Protein AF-A0A812CZI0-F1 (afdb_monomer_lite)

Radius of gyration: 25.49 Å; chains: 1; bounding box: 48×55×79 Å

Foldseek 3Di:
DVVVVVVVVVVVVVVVVVVVVVVVLVVLLVVVCCVVVVVPPDPDDDDDDDLAAPVSDDCVCLVVLPAAEAEDEDPVVVLVVVLVVQQPPDPPDRDPDDSVVSVVCQCCQVDPRGHPVVSVVSVVVCCVPPVVRNYHYDYPVVCVVCVLVSQQVVCVSVVHDRDSVVSVVVSVCPPPVNVVVDDDDPPVCVVVVVVVVVVVVVVVVVVVVVVVVVVVVVVVVVVVVVVVVVVVVVVVVD

InterPro domains:
  IPR000863 Sulfotransferase domain [PF00685] (42-184)
  IPR027417 P-loop containing nucleoside triphosphate hydrolase [G3DSA:3.40.50.300] (29-196)
  IPR027417 P-loop containing nucleoside triphosphate hydrolase [SSF52540] (29-183)

pLDDT: mean 73.44, std 21.34, range [31.45, 96.56]

Secondary structure (DSSP, 8-state):
-THHHHHHHHHHHHHHHHHHHHHHHHHHHHHHHHHHHHTTT--SPPP----S-GGGS-THHHHTT--EEEEE--HHHHHHHHHHHHHHS-TTS---S-HHHHHHHHHHT-STT--HHHHHHHHHHHHHH-TTS-EEEEEHHHHHH-HHHHHHHHHHHHT----HHHHHHHHHHT-HHHHHHSPPP--HHHHHHHHHHHHHHHHHHHHHHHHHHHHHHHHHHHHHHHHHHHHHHHHHH-

Structure (mmCIF, N/CA/C/O backbone):
data_AF-A0A812CZI0-F1
#
_entry.id   AF-A0A812CZI0-F1
#
loop_
_atom_site.group_PDB
_atom_site.id
_atom_site.type_symbol
_atom_site.label_atom_id
_atom_site.label_alt_id
_atom_site.label_comp_id
_atom_site.label_asym_id
_atom_site.label_entity_id
_atom_site.label_seq_id
_atom_site.pdbx_PDB_ins_code
_atom_site.Cartn_x
_atom_site.Cartn_y
_atom_site.Cartn_z
_atom_site.occupancy
_atom_site.B_iso_or_equiv
_atom_site.auth_seq_id
_atom_site.auth_comp_id
_atom_site.auth_asym_id
_atom_site.auth_atom_id
_atom_site.pdbx_PDB_model_num
ATOM 1 N N . MET A 1 1 ? 13.389 -38.198 -38.852 1.00 39.69 1 MET A N 1
ATOM 2 C CA . MET A 1 1 ? 14.035 -38.274 -37.519 1.00 39.69 1 MET A CA 1
ATOM 3 C C . MET A 1 1 ? 14.378 -36.895 -36.937 1.00 39.69 1 MET A C 1
ATOM 5 O O . MET A 1 1 ? 14.362 -36.764 -35.723 1.00 39.69 1 MET A O 1
ATOM 9 N N . LEU A 1 2 ? 14.596 -35.863 -37.768 1.00 36.34 2 LEU A N 1
ATOM 10 C CA . LEU A 1 2 ? 14.958 -34.497 -37.342 1.00 36.34 2 LEU A CA 1
ATOM 11 C C . LEU A 1 2 ? 13.839 -33.719 -36.614 1.00 36.34 2 LEU A C 1
ATOM 13 O O . LEU A 1 2 ? 14.112 -33.073 -35.611 1.00 36.34 2 LEU A O 1
ATOM 17 N N . LEU A 1 3 ? 12.570 -33.894 -37.004 1.00 34.47 3 LEU A N 1
ATOM 18 C CA . LEU A 1 3 ? 11.428 -33.229 -36.348 1.00 34.47 3 LEU A CA 1
ATOM 19 C C . LEU A 1 3 ? 11.206 -33.653 -34.881 1.00 34.47 3 LEU A C 1
ATOM 21 O O . LEU A 1 3 ? 10.608 -32.914 -34.118 1.00 34.47 3 LEU A O 1
ATOM 25 N N . LYS A 1 4 ? 11.700 -34.815 -34.428 1.00 34.66 4 LYS A N 1
ATOM 26 C CA . LYS A 1 4 ? 11.551 -35.231 -33.016 1.00 34.66 4 LYS A CA 1
ATOM 27 C C . LYS A 1 4 ? 12.516 -34.502 -32.068 1.00 34.66 4 LYS A C 1
ATOM 29 O O . LYS A 1 4 ? 12.223 -34.413 -30.881 1.00 34.66 4 LYS A O 1
ATOM 34 N N . HIS A 1 5 ? 13.636 -33.980 -32.576 1.00 38.69 5 HIS A N 1
ATOM 35 C CA . HIS A 1 5 ? 14.645 -33.288 -31.766 1.00 38.69 5 HIS A CA 1
ATOM 36 C C . HIS A 1 5 ? 14.307 -31.807 -31.526 1.00 38.69 5 HIS A C 1
ATOM 38 O O . HIS A 1 5 ? 14.540 -31.314 -30.424 1.00 38.69 5 HIS A O 1
ATOM 44 N N . GLU A 1 6 ? 13.694 -31.119 -32.496 1.00 41.25 6 GLU A N 1
ATOM 45 C CA . GLU A 1 6 ? 13.260 -29.717 -32.347 1.00 41.25 6 GLU A CA 1
ATOM 46 C C . GLU A 1 6 ? 12.124 -29.565 -31.326 1.00 41.25 6 GLU A C 1
ATOM 48 O O . GLU A 1 6 ? 12.183 -28.702 -30.451 1.00 41.25 6 GLU A O 1
ATOM 53 N N . TYR A 1 7 ? 11.134 -30.465 -31.350 1.00 35.50 7 TYR A N 1
ATOM 54 C CA . TYR A 1 7 ? 10.047 -30.457 -30.364 1.00 35.50 7 TYR A CA 1
ATOM 55 C C . TYR A 1 7 ? 10.539 -30.777 -28.949 1.00 35.50 7 TYR A C 1
ATOM 57 O O . TYR A 1 7 ? 10.050 -30.180 -27.994 1.00 35.50 7 TYR A O 1
ATOM 65 N N . LEU A 1 8 ? 11.527 -31.668 -28.803 1.00 36.47 8 LEU A N 1
ATOM 66 C CA . LEU A 1 8 ? 12.120 -32.006 -27.505 1.00 36.47 8 LEU A CA 1
ATOM 67 C C . LEU A 1 8 ? 12.922 -30.829 -26.926 1.00 36.47 8 LEU A C 1
ATOM 69 O O . LEU A 1 8 ? 12.875 -30.593 -25.725 1.00 36.47 8 LEU A O 1
ATOM 73 N N . SER A 1 9 ? 13.614 -30.062 -27.774 1.00 39.22 9 SER A N 1
ATOM 74 C CA . SER A 1 9 ? 14.370 -28.863 -27.388 1.00 39.22 9 SER A CA 1
ATOM 75 C C . SER A 1 9 ? 13.461 -27.723 -26.916 1.00 39.22 9 SER A C 1
ATOM 77 O O . SER A 1 9 ? 13.726 -27.122 -25.875 1.00 39.22 9 SER A O 1
ATOM 79 N N . ILE A 1 10 ? 12.347 -27.479 -27.614 1.00 44.19 10 ILE A N 1
ATOM 80 C CA . ILE A 1 10 ? 11.339 -26.489 -27.205 1.00 44.19 10 ILE A CA 1
ATOM 81 C C . ILE A 1 10 ? 10.665 -26.927 -25.898 1.00 44.19 10 ILE A C 1
ATOM 83 O O . ILE A 1 10 ? 10.536 -26.121 -24.979 1.00 44.19 10 ILE A O 1
ATOM 87 N N . TYR A 1 11 ? 10.313 -28.211 -25.767 1.00 34.00 11 TYR A N 1
ATOM 88 C CA . TYR A 1 11 ? 9.762 -28.753 -24.522 1.00 34.00 11 TYR A CA 1
ATOM 89 C C . TYR A 1 11 ? 10.742 -28.638 -23.354 1.00 34.00 11 TYR A C 1
ATOM 91 O O . TYR A 1 11 ? 10.329 -28.279 -22.259 1.00 34.00 11 TYR A O 1
ATOM 99 N N . LEU A 1 12 ? 12.033 -28.897 -23.577 1.00 34.84 12 LEU A N 1
ATOM 100 C CA . LEU A 1 12 ? 13.075 -28.745 -22.562 1.00 34.84 12 LEU A CA 1
ATOM 101 C C . LEU A 1 12 ? 13.301 -27.274 -22.200 1.00 34.84 12 LEU A C 1
ATOM 103 O O . LEU A 1 12 ? 13.478 -26.983 -21.027 1.00 34.84 12 LEU A O 1
ATOM 107 N N . SER A 1 13 ? 13.239 -26.340 -23.152 1.00 35.78 13 SER A N 1
ATOM 108 C CA . SER A 1 13 ? 13.376 -24.901 -22.885 1.00 35.78 13 SER A CA 1
ATOM 109 C C . SER A 1 13 ? 12.174 -24.331 -22.118 1.00 35.78 13 SER A C 1
ATOM 111 O O . SER A 1 13 ? 12.356 -23.601 -21.144 1.00 35.78 13 SER A O 1
ATOM 113 N N . ILE A 1 14 ? 10.950 -24.730 -22.482 1.00 37.44 14 ILE A N 1
ATOM 114 C CA . ILE A 1 14 ? 9.728 -24.390 -21.738 1.00 37.44 14 ILE A CA 1
ATOM 115 C C . ILE A 1 14 ? 9.762 -25.041 -20.352 1.00 37.44 14 ILE A C 1
ATOM 117 O O . ILE A 1 14 ? 9.498 -24.364 -19.359 1.00 37.44 14 ILE A O 1
ATOM 121 N N . ALA A 1 15 ? 10.164 -26.313 -20.261 1.00 31.45 15 ALA A N 1
ATOM 122 C CA . ALA A 1 15 ? 10.329 -27.017 -18.996 1.00 31.45 15 ALA A CA 1
ATOM 123 C C . ALA A 1 15 ? 11.373 -26.327 -18.109 1.00 31.45 15 ALA A C 1
ATOM 125 O O . ALA A 1 15 ? 11.074 -26.076 -16.952 1.00 31.45 15 ALA A O 1
ATOM 126 N N . PHE A 1 16 ? 12.531 -25.918 -18.635 1.00 35.59 16 PHE A N 1
ATOM 127 C CA . PHE A 1 16 ? 13.571 -25.204 -17.883 1.00 35.59 16 PHE A CA 1
ATOM 128 C C . PHE A 1 16 ? 13.150 -23.794 -17.454 1.00 3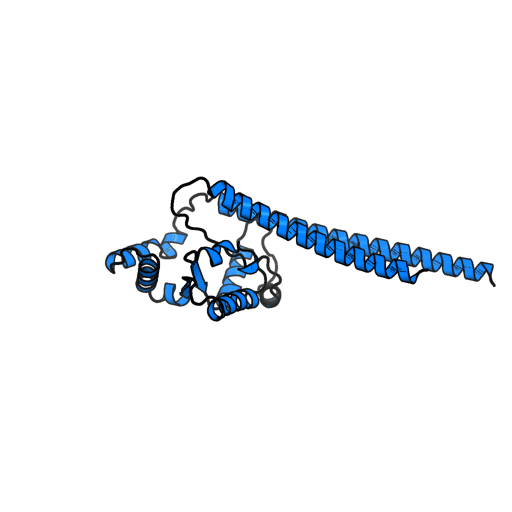5.59 16 PHE A C 1
ATOM 130 O O . PHE A 1 16 ? 13.429 -23.413 -16.320 1.00 35.59 16 PHE A O 1
ATOM 137 N N . ASN A 1 17 ? 12.439 -23.036 -18.297 1.00 34.66 17 ASN A N 1
ATOM 138 C CA . ASN A 1 17 ? 11.879 -21.736 -17.911 1.00 34.66 17 ASN A CA 1
ATOM 139 C C . ASN A 1 17 ? 10.798 -21.890 -16.834 1.00 34.66 17 ASN A C 1
ATOM 141 O O . ASN A 1 17 ? 10.791 -21.142 -15.859 1.00 34.66 17 ASN A O 1
ATOM 145 N N . SER A 1 18 ? 9.938 -22.904 -16.952 1.00 32.47 18 SER A N 1
ATOM 146 C CA . SER A 1 18 ? 8.950 -23.231 -15.921 1.00 32.47 18 SER A CA 1
ATOM 147 C C . SER A 1 18 ? 9.597 -23.747 -14.629 1.00 32.47 18 SER A C 1
ATOM 149 O O . SER A 1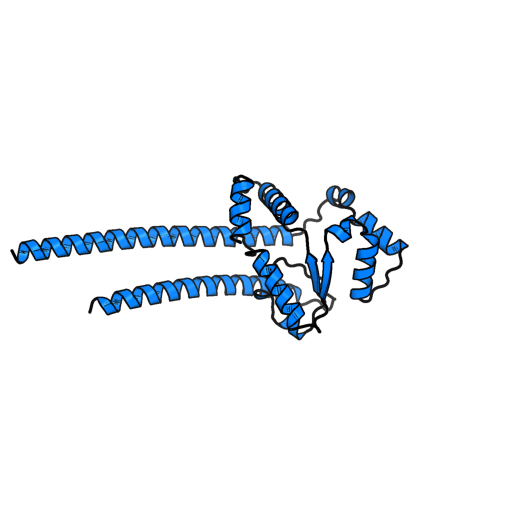 18 ? 9.132 -23.402 -13.548 1.00 32.47 18 SER A O 1
ATOM 151 N N . LEU A 1 19 ? 10.723 -24.468 -14.715 1.00 34.84 19 LEU A N 1
ATOM 152 C CA . LEU A 1 19 ? 11.521 -24.908 -13.569 1.00 34.84 19 LEU A CA 1
ATOM 153 C C . LEU A 1 19 ? 12.220 -23.721 -12.897 1.00 34.84 19 LEU A C 1
ATOM 155 O O . LEU A 1 19 ? 12.230 -23.634 -11.681 1.00 34.84 19 LEU A O 1
ATOM 159 N N . SER A 1 20 ? 12.766 -22.778 -13.667 1.00 38.00 20 SER A N 1
ATOM 160 C CA . SER A 1 20 ? 13.407 -21.558 -13.161 1.00 38.00 20 SER A CA 1
ATOM 161 C C . SER A 1 20 ? 12.408 -20.626 -12.468 1.00 38.00 20 SER A C 1
ATOM 163 O O . SER A 1 20 ? 12.677 -20.157 -11.362 1.00 38.00 20 SER A O 1
ATOM 165 N N . LEU A 1 21 ? 11.222 -20.427 -13.052 1.00 35.94 21 LEU A N 1
ATOM 166 C CA . LEU A 1 21 ? 10.098 -19.736 -12.409 1.00 35.94 21 LEU A CA 1
ATOM 167 C C . LEU A 1 21 ? 9.607 -20.491 -11.164 1.00 35.94 21 LEU A C 1
ATOM 169 O O . LEU A 1 21 ? 9.297 -19.858 -10.155 1.00 35.94 21 LEU A O 1
ATOM 173 N N . ALA A 1 22 ? 9.597 -21.828 -11.188 1.00 35.03 22 ALA A N 1
ATOM 174 C CA . ALA A 1 22 ? 9.286 -22.661 -10.025 1.00 35.03 22 ALA A CA 1
ATOM 175 C C . ALA A 1 22 ? 10.353 -22.545 -8.919 1.00 35.03 22 ALA A C 1
ATOM 177 O O . ALA A 1 22 ? 10.011 -22.478 -7.747 1.00 35.03 22 ALA A O 1
ATOM 178 N N . PHE A 1 23 ? 11.640 -22.444 -9.259 1.00 35.06 23 PHE A N 1
ATOM 179 C CA . PHE A 1 23 ? 12.719 -22.234 -8.288 1.00 35.06 23 PHE A CA 1
ATOM 180 C C . PHE A 1 23 ? 12.736 -20.805 -7.735 1.00 35.06 23 PHE A C 1
ATOM 182 O O . PHE A 1 23 ? 13.002 -20.620 -6.549 1.00 35.06 23 PHE A O 1
ATOM 189 N N . CYS A 1 24 ? 12.407 -19.802 -8.554 1.00 37.09 24 CYS A N 1
ATOM 190 C CA . CYS A 1 24 ? 12.259 -18.414 -8.117 1.00 37.09 24 CYS A CA 1
ATOM 191 C C . CYS A 1 24 ? 11.060 -18.266 -7.168 1.00 37.09 24 CYS A C 1
ATOM 193 O O . CYS A 1 24 ? 11.205 -17.758 -6.057 1.00 37.09 24 CYS A O 1
ATOM 195 N N . SER A 1 25 ? 9.902 -18.820 -7.540 1.00 39.03 25 SER A N 1
ATOM 196 C CA . SER A 1 25 ? 8.722 -18.856 -6.668 1.00 39.03 25 SER A CA 1
ATOM 197 C C . SER A 1 25 ? 8.957 -19.676 -5.398 1.00 39.03 25 SER A C 1
ATOM 199 O O . SER A 1 25 ? 8.552 -19.225 -4.333 1.00 39.03 25 SER A O 1
ATOM 201 N N . LEU A 1 26 ? 9.682 -20.799 -5.454 1.00 38.12 26 LEU A N 1
ATOM 202 C CA . LEU A 1 26 ? 10.035 -21.598 -4.275 1.00 38.12 26 LEU A CA 1
ATOM 203 C C . LEU A 1 26 ? 11.050 -20.891 -3.368 1.00 38.12 26 LEU A C 1
ATOM 205 O O . LEU A 1 26 ? 10.940 -20.983 -2.154 1.00 38.12 26 LEU A O 1
ATOM 209 N N . SER A 1 27 ? 12.022 -20.157 -3.914 1.00 43.03 27 SER A N 1
ATOM 210 C CA . 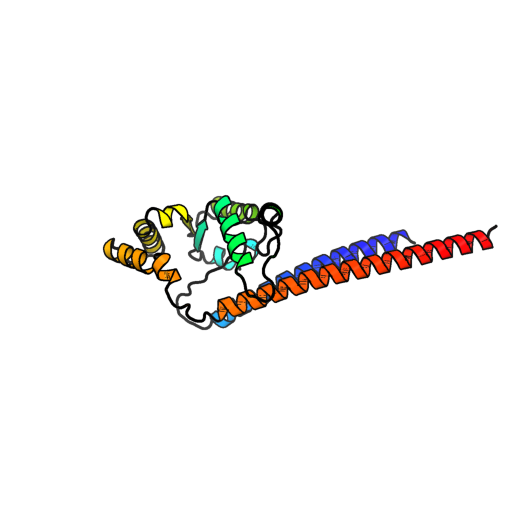SER A 1 27 ? 12.999 -19.395 -3.123 1.00 43.03 27 SER A CA 1
ATOM 211 C C . SER A 1 27 ? 12.363 -18.181 -2.444 1.00 43.03 27 SER A C 1
ATOM 213 O O . SER A 1 27 ? 12.624 -17.924 -1.266 1.00 43.03 27 SER A O 1
ATOM 215 N N . ILE A 1 28 ? 11.474 -17.477 -3.150 1.00 44.28 28 ILE A N 1
ATOM 216 C CA . ILE A 1 28 ? 10.654 -16.400 -2.591 1.00 44.28 28 ILE A CA 1
ATOM 217 C C . ILE A 1 28 ? 9.711 -16.970 -1.529 1.00 44.28 28 ILE A C 1
ATOM 219 O O . ILE A 1 28 ? 9.690 -16.464 -0.411 1.00 44.28 28 ILE A O 1
ATOM 223 N N . TYR A 1 29 ? 9.016 -18.070 -1.828 1.00 42.53 29 TYR A N 1
ATOM 224 C CA . TYR A 1 29 ? 8.153 -18.771 -0.882 1.00 42.53 29 TYR A CA 1
ATOM 225 C C . TYR A 1 29 ? 8.925 -19.234 0.350 1.00 42.53 29 TYR A C 1
ATOM 227 O O . TYR A 1 29 ? 8.452 -19.011 1.448 1.00 42.53 29 TYR A O 1
ATOM 235 N N . LEU A 1 30 ? 10.126 -19.801 0.215 1.00 41.75 30 LEU A N 1
ATOM 236 C CA . LEU A 1 30 ? 10.945 -20.252 1.344 1.00 41.75 30 LEU A CA 1
ATOM 237 C C . LEU A 1 30 ? 11.531 -19.089 2.145 1.00 41.75 30 LEU A C 1
ATOM 239 O O . LEU A 1 30 ? 11.650 -19.200 3.359 1.00 41.75 30 LEU A O 1
ATOM 243 N N . SER A 1 31 ? 11.880 -17.973 1.505 1.00 44.75 31 SER A N 1
ATOM 244 C CA . SER A 1 31 ? 12.375 -16.774 2.194 1.00 44.75 31 SER A CA 1
ATOM 245 C C . SER A 1 31 ? 11.248 -16.074 2.949 1.00 44.75 31 SER A C 1
ATOM 247 O O . SER A 1 31 ? 11.428 -15.703 4.103 1.00 44.75 31 SER A O 1
ATOM 249 N N . ILE A 1 32 ? 10.065 -15.971 2.339 1.00 48.28 32 ILE A N 1
ATOM 250 C CA . ILE A 1 32 ? 8.835 -15.506 2.986 1.00 48.28 32 ILE A CA 1
ATOM 251 C C . ILE A 1 32 ? 8.442 -16.474 4.094 1.00 48.28 32 ILE A C 1
ATOM 253 O O . ILE A 1 32 ? 8.229 -16.037 5.211 1.00 48.28 32 ILE A O 1
ATOM 257 N N . TYR A 1 33 ? 8.411 -17.779 3.832 1.00 47.31 33 TYR A N 1
ATOM 258 C CA . TYR A 1 33 ? 8.100 -18.808 4.818 1.00 47.31 33 TYR A CA 1
ATOM 259 C C . TYR A 1 33 ? 9.072 -18.728 5.979 1.00 47.31 33 TYR A C 1
ATOM 261 O O . TYR A 1 33 ? 8.627 -18.774 7.105 1.00 47.31 33 TYR A O 1
ATOM 269 N N . ARG A 1 34 ? 10.371 -18.523 5.753 1.00 43.03 34 ARG A N 1
ATOM 270 C CA . ARG A 1 34 ? 11.373 -18.401 6.817 1.00 43.03 34 ARG A CA 1
ATOM 271 C C . ARG A 1 34 ? 11.254 -17.087 7.587 1.00 43.03 34 ARG A C 1
ATOM 273 O O . ARG A 1 34 ? 11.311 -17.112 8.806 1.00 43.03 34 ARG A O 1
ATOM 280 N N . ILE A 1 35 ? 10.987 -15.965 6.915 1.00 49.25 35 ILE A N 1
ATOM 281 C CA . ILE A 1 35 ? 10.666 -14.688 7.575 1.00 49.25 35 ILE A CA 1
ATOM 282 C C . ILE A 1 35 ? 9.377 -14.822 8.392 1.00 49.25 35 ILE A C 1
ATOM 284 O O . ILE A 1 35 ? 9.304 -14.327 9.509 1.00 49.25 35 ILE A O 1
ATOM 288 N N . LEU A 1 36 ? 8.364 -15.514 7.885 1.00 46.84 36 LEU A N 1
ATOM 289 C CA . LEU A 1 36 ? 7.120 -15.747 8.603 1.00 46.84 36 LEU A CA 1
ATOM 290 C C . LEU A 1 36 ? 7.337 -16.742 9.765 1.00 46.84 36 LEU A C 1
ATOM 292 O O . LEU A 1 36 ? 6.894 -16.465 10.875 1.00 46.84 36 LEU A O 1
ATOM 296 N N . HIS A 1 37 ? 8.067 -17.842 9.542 1.00 45.47 37 HIS A N 1
ATOM 297 C CA . HIS A 1 37 ? 8.347 -18.974 10.447 1.00 45.47 37 HIS A CA 1
ATOM 298 C C . HIS A 1 37 ? 9.296 -18.635 11.588 1.00 45.47 37 HIS A C 1
ATOM 300 O O . HIS A 1 37 ? 8.998 -18.972 12.732 1.00 45.47 37 HIS A O 1
ATOM 306 N N . ASP A 1 38 ? 10.372 -17.898 11.335 1.00 46.06 38 ASP A N 1
ATOM 307 C CA . ASP A 1 38 ? 11.265 -17.437 12.402 1.00 46.06 38 ASP A CA 1
ATOM 308 C C . ASP A 1 38 ? 10.575 -16.371 13.280 1.00 46.06 38 ASP A C 1
ATOM 310 O O . ASP A 1 38 ? 10.872 -16.251 14.466 1.00 46.06 38 ASP A O 1
ATOM 314 N N . ASN A 1 39 ? 9.555 -15.683 12.748 1.00 46.69 39 ASN A N 1
ATOM 315 C CA . ASN A 1 39 ? 8.648 -14.827 13.517 1.00 46.69 39 ASN A CA 1
ATOM 316 C C . ASN A 1 39 ? 7.449 -15.587 14.136 1.00 46.69 39 ASN A C 1
ATOM 318 O O . ASN A 1 39 ? 6.644 -14.961 14.828 1.00 46.69 39 ASN A O 1
ATOM 322 N N . PHE A 1 40 ? 7.292 -16.908 13.924 1.00 47.56 40 PHE A N 1
ATOM 323 C CA . PHE A 1 40 ? 6.143 -17.695 14.415 1.00 47.56 40 PHE A CA 1
ATOM 324 C C . PHE A 1 40 ? 6.214 -18.148 15.881 1.00 47.56 40 PHE A C 1
ATOM 326 O O . PHE A 1 40 ? 5.203 -18.628 16.389 1.00 47.56 40 PHE A O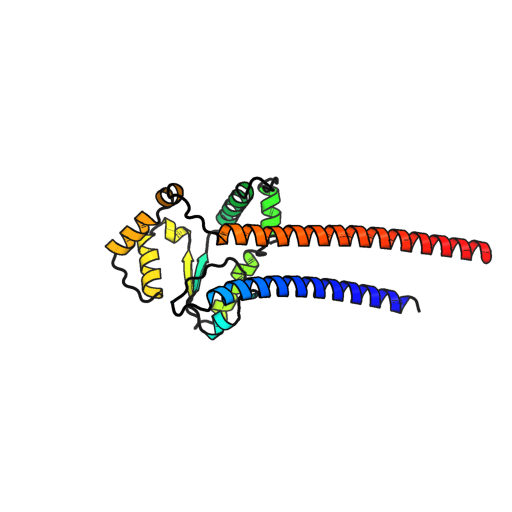 1
ATOM 333 N N . VAL A 1 41 ? 7.326 -17.918 16.587 1.00 50.22 41 VAL A N 1
ATOM 334 C CA . VAL A 1 41 ? 7.541 -18.423 17.962 1.00 50.22 41 VAL A CA 1
ATOM 335 C C . VAL A 1 41 ? 7.030 -17.474 19.068 1.00 50.22 41 VAL A C 1
ATOM 337 O O . VAL A 1 41 ? 7.042 -17.845 20.239 1.00 50.22 41 VAL A O 1
ATOM 340 N N . SER A 1 42 ? 6.512 -16.279 18.749 1.00 51.88 42 SER A N 1
ATOM 341 C CA . SER A 1 42 ? 5.887 -15.402 19.758 1.00 51.88 42 SER A CA 1
ATOM 342 C C . SER A 1 42 ? 4.356 -15.548 19.804 1.00 51.88 42 SER A C 1
ATOM 344 O O . SER A 1 42 ? 3.678 -15.575 18.770 1.00 51.88 42 SER A O 1
ATOM 346 N N . ASN A 1 43 ? 3.816 -15.616 21.029 1.00 59.91 43 ASN A N 1
ATOM 347 C CA . ASN A 1 43 ? 2.379 -15.677 21.350 1.00 59.91 43 ASN A CA 1
ATOM 348 C C . ASN A 1 43 ? 1.678 -14.301 21.276 1.00 59.91 43 ASN A C 1
ATOM 350 O O . ASN A 1 43 ? 0.550 -14.148 21.743 1.00 59.91 43 ASN A O 1
ATOM 354 N N . GLU A 1 44 ? 2.340 -13.286 20.721 1.00 66.81 44 GLU A N 1
ATOM 355 C CA . GLU A 1 44 ? 1.816 -11.924 20.627 1.00 66.81 44 GLU A CA 1
ATOM 356 C C . GLU A 1 44 ? 1.154 -11.658 19.270 1.00 66.81 44 GLU A C 1
ATOM 358 O O . GLU A 1 44 ? 1.479 -12.276 18.252 1.00 66.81 44 GLU A O 1
ATOM 363 N N . ALA A 1 45 ? 0.215 -10.707 19.252 1.00 73.25 45 ALA A N 1
ATOM 364 C CA . ALA A 1 45 ? -0.406 -10.236 18.021 1.00 73.25 45 ALA A CA 1
ATOM 365 C C . ALA A 1 45 ? 0.644 -9.547 17.133 1.00 73.25 45 ALA A C 1
ATOM 367 O O . ALA A 1 45 ? 1.266 -8.568 17.544 1.00 73.25 45 ALA A O 1
ATOM 368 N N . ARG A 1 46 ? 0.830 -10.047 15.908 1.00 79.00 46 ARG A N 1
ATOM 369 C CA . ARG A 1 46 ? 1.845 -9.549 14.970 1.00 79.00 46 ARG A CA 1
ATOM 370 C C . ARG A 1 46 ? 1.251 -8.575 13.966 1.00 79.00 46 ARG A C 1
ATOM 372 O O . ARG A 1 46 ? 0.213 -8.846 13.369 1.00 79.00 46 ARG A O 1
ATOM 379 N N . VAL A 1 47 ? 1.954 -7.467 13.754 1.00 80.06 47 VAL A N 1
ATOM 380 C CA . VAL A 1 47 ? 1.684 -6.517 12.672 1.00 80.06 47 VAL A CA 1
ATOM 381 C C . VAL A 1 47 ? 2.699 -6.787 11.570 1.00 80.06 47 VAL A C 1
ATOM 383 O O . VAL A 1 47 ? 3.900 -6.673 11.797 1.00 80.06 47 VAL A O 1
ATOM 386 N N . LEU A 1 48 ? 2.214 -7.179 10.394 1.00 83.38 48 LEU A N 1
ATOM 387 C CA . LEU A 1 48 ? 3.039 -7.458 9.222 1.00 83.38 48 LEU A CA 1
ATOM 388 C C . LEU A 1 48 ? 2.710 -6.446 8.126 1.00 83.38 48 LEU A C 1
ATOM 390 O O . LEU A 1 48 ? 1.544 -6.125 7.906 1.00 83.38 48 LEU A O 1
ATOM 394 N N . ASN A 1 49 ? 3.733 -5.968 7.426 1.00 82.31 49 ASN A N 1
ATOM 395 C CA . ASN A 1 49 ? 3.601 -5.128 6.244 1.00 82.31 49 ASN A CA 1
ATOM 396 C C . ASN A 1 49 ? 4.215 -5.838 5.034 1.00 82.31 49 ASN A C 1
ATOM 398 O O . ASN A 1 49 ? 5.237 -6.513 5.144 1.00 82.31 49 ASN A O 1
ATOM 402 N N . THR A 1 50 ? 3.592 -5.695 3.868 1.00 83.25 50 THR A N 1
ATOM 403 C CA . THR A 1 50 ? 4.072 -6.312 2.631 1.00 83.25 50 THR A CA 1
ATOM 404 C C . THR A 1 50 ? 3.648 -5.492 1.418 1.00 83.25 50 THR A C 1
ATOM 406 O O . THR A 1 50 ? 2.585 -4.874 1.423 1.00 83.25 50 THR A O 1
ATOM 409 N N . HIS A 1 51 ? 4.490 -5.498 0.386 1.00 82.69 51 HIS A N 1
ATOM 410 C CA . HIS A 1 51 ? 4.186 -4.975 -0.951 1.00 82.69 51 HIS A CA 1
ATOM 411 C C . HIS A 1 51 ? 3.956 -6.099 -1.971 1.00 82.69 51 HIS A C 1
ATOM 413 O O . HIS A 1 51 ? 3.852 -5.844 -3.168 1.00 82.69 51 HIS A O 1
ATOM 419 N N . LEU A 1 52 ? 3.932 -7.355 -1.515 1.00 84.88 52 LEU A N 1
ATOM 420 C CA . LEU A 1 52 ? 3.740 -8.497 -2.396 1.00 84.88 52 LEU A CA 1
ATOM 421 C C . LEU A 1 52 ? 2.305 -8.524 -2.946 1.00 84.88 52 LEU A C 1
ATOM 423 O O . LEU A 1 52 ? 1.364 -8.279 -2.188 1.00 84.88 52 LEU A O 1
ATOM 427 N N . PRO A 1 53 ? 2.127 -8.879 -4.231 1.00 85.31 53 PRO A N 1
ATOM 428 C CA . PRO A 1 53 ? 0.826 -9.237 -4.786 1.00 85.31 53 PRO A CA 1
ATOM 429 C C . PRO A 1 53 ? 0.127 -10.323 -3.963 1.00 85.31 53 PRO A C 1
ATOM 431 O O . PRO A 1 53 ? 0.790 -11.210 -3.417 1.00 85.31 53 PRO A O 1
ATOM 434 N N . LEU A 1 54 ? -1.207 -10.297 -3.924 1.00 86.31 54 LEU A N 1
ATOM 435 C CA . LEU A 1 54 ? -2.015 -11.248 -3.154 1.00 86.31 54 LEU A CA 1
ATOM 436 C C . LEU A 1 54 ? -1.742 -12.691 -3.577 1.00 86.31 54 LEU A C 1
ATOM 438 O O . LEU A 1 54 ? -1.626 -13.566 -2.724 1.00 86.31 54 LEU A O 1
ATOM 442 N N . ARG A 1 55 ? -1.538 -12.924 -4.879 1.00 83.81 55 ARG A N 1
ATOM 443 C CA . ARG A 1 55 ? -1.166 -14.242 -5.430 1.00 83.81 55 ARG A CA 1
ATOM 444 C C . ARG A 1 55 ? 0.131 -14.835 -4.856 1.00 83.81 55 ARG A C 1
ATOM 446 O O . ARG A 1 55 ? 0.389 -16.019 -5.043 1.00 83.81 55 ARG A O 1
ATOM 453 N N . MET A 1 56 ? 0.976 -14.019 -4.221 1.00 82.38 56 MET A N 1
ATOM 454 C CA . MET A 1 56 ? 2.237 -14.443 -3.598 1.00 82.38 56 MET A CA 1
ATOM 455 C C . MET A 1 56 ? 2.129 -14.594 -2.078 1.00 82.38 56 MET A C 1
ATOM 457 O O . MET A 1 56 ? 3.102 -14.989 -1.434 1.00 82.38 56 MET A O 1
ATOM 461 N N . LEU A 1 57 ? 0.983 -14.245 -1.494 1.00 83.50 57 LEU A N 1
ATOM 462 C CA . LEU A 1 57 ? 0.752 -14.382 -0.066 1.00 83.50 57 LEU A CA 1
ATOM 463 C C . LEU A 1 57 ? 0.216 -15.781 0.277 1.00 83.50 57 LEU A C 1
ATOM 465 O O . LEU A 1 57 ? -0.413 -16.425 -0.563 1.00 83.50 57 LEU A O 1
ATOM 469 N N . PRO A 1 58 ? 0.440 -16.258 1.516 1.00 85.31 58 PRO A N 1
ATOM 470 C CA . PRO A 1 58 ? -0.157 -17.503 1.986 1.00 85.31 58 PRO A CA 1
ATOM 471 C C . PRO A 1 58 ? -1.691 -17.451 1.918 1.00 85.31 58 PRO A C 1
ATOM 473 O O . PRO A 1 58 ? -2.301 -16.450 2.308 1.00 85.31 58 PRO A O 1
ATOM 476 N N . THR A 1 59 ? -2.325 -18.533 1.459 1.00 83.06 59 THR A N 1
ATOM 477 C CA . THR A 1 59 ? -3.794 -18.619 1.342 1.00 83.06 59 THR A CA 1
ATOM 478 C C . THR A 1 59 ? -4.483 -18.508 2.701 1.00 83.06 59 THR A C 1
ATOM 480 O O . THR A 1 59 ? -5.611 -18.027 2.791 1.00 83.06 59 THR A O 1
ATOM 483 N N . GLU A 1 60 ? -3.769 -18.831 3.782 1.00 86.56 60 GLU A N 1
ATOM 484 C CA . GLU A 1 60 ? -4.237 -18.726 5.160 1.00 86.56 60 GLU A CA 1
ATOM 485 C C . GLU A 1 60 ? -4.644 -17.305 5.553 1.00 86.56 60 GLU A C 1
ATOM 487 O O . GLU A 1 60 ? -5.396 -17.143 6.514 1.00 86.56 60 GLU A O 1
ATOM 492 N N . ILE A 1 61 ? -4.157 -16.275 4.852 1.00 88.69 61 ILE A N 1
ATOM 493 C CA . ILE A 1 61 ? -4.598 -14.897 5.094 1.00 88.69 61 ILE A CA 1
ATOM 494 C C . ILE A 1 61 ? -6.100 -14.764 4.799 1.00 88.69 61 ILE A C 1
ATOM 496 O O . ILE A 1 61 ? -6.815 -14.153 5.599 1.00 88.69 61 ILE A O 1
ATOM 500 N N . LEU A 1 62 ? -6.576 -15.387 3.715 1.00 86.62 62 LEU A N 1
ATOM 501 C CA . LEU A 1 62 ? -7.996 -15.448 3.373 1.00 86.62 62 LEU A CA 1
ATOM 502 C C . LEU A 1 62 ? -8.739 -16.407 4.306 1.00 86.62 62 LEU A C 1
ATOM 504 O O . LEU A 1 62 ? -9.715 -16.005 4.938 1.00 86.62 62 LEU A O 1
ATOM 508 N N . ASP A 1 63 ? -8.242 -17.639 4.462 1.00 87.25 63 ASP A N 1
ATOM 509 C CA . ASP A 1 63 ? -8.934 -18.688 5.231 1.00 87.25 63 ASP A CA 1
ATOM 510 C C . ASP A 1 63 ? -9.156 -18.286 6.696 1.00 87.25 63 ASP A C 1
ATOM 512 O O . ASP A 1 63 ? -10.218 -18.519 7.276 1.00 87.25 63 ASP A O 1
ATOM 516 N N . LYS A 1 64 ? -8.150 -17.648 7.309 1.00 90.31 64 LYS A N 1
ATOM 517 C CA . LYS A 1 64 ? -8.212 -17.164 8.696 1.00 90.31 64 LYS A CA 1
ATOM 518 C C . LYS A 1 64 ? -8.791 -15.758 8.809 1.00 90.31 64 LYS A C 1
ATOM 520 O O . LYS A 1 64 ? -8.846 -15.233 9.922 1.00 90.31 64 LYS A O 1
ATOM 525 N N . LYS A 1 65 ? -9.208 -15.147 7.693 1.00 91.94 65 LYS A N 1
ATOM 526 C CA . LYS A 1 65 ? -9.802 -13.804 7.643 1.00 91.94 65 LYS A CA 1
ATOM 527 C C . LYS A 1 65 ? -8.942 -12.780 8.379 1.00 91.94 65 LYS A C 1
ATOM 529 O O . LYS A 1 65 ? -9.424 -12.020 9.223 1.00 91.94 65 LYS A O 1
ATOM 534 N N . ILE A 1 66 ? -7.641 -12.795 8.097 1.00 92.31 66 ILE A N 1
ATOM 535 C CA . ILE A 1 66 ? -6.686 -11.911 8.760 1.00 92.31 66 ILE A CA 1
ATOM 536 C C . ILE A 1 66 ? -7.057 -10.466 8.425 1.00 92.31 66 ILE A C 1
ATOM 538 O O . ILE A 1 66 ? -7.126 -10.093 7.252 1.00 92.31 66 ILE A O 1
ATOM 542 N N . LYS A 1 67 ? -7.301 -9.644 9.455 1.00 94.75 67 LYS A N 1
ATOM 543 C CA . LYS A 1 67 ? -7.600 -8.216 9.281 1.00 94.75 67 LYS A CA 1
ATOM 544 C C . LYS A 1 67 ? -6.514 -7.570 8.430 1.00 94.75 67 LYS A C 1
ATOM 546 O O . LYS A 1 67 ? -5.351 -7.571 8.827 1.00 94.75 67 LYS A O 1
ATOM 551 N N . THR A 1 68 ? -6.899 -7.015 7.287 1.00 94.94 68 THR A N 1
ATOM 552 C CA . THR A 1 68 ? -5.947 -6.444 6.332 1.00 94.94 68 THR A CA 1
ATOM 553 C C . THR A 1 68 ? -6.226 -4.968 6.116 1.00 94.94 68 THR A C 1
ATOM 555 O O . THR A 1 68 ? -7.374 -4.563 5.966 1.00 94.94 68 THR A O 1
ATOM 558 N N . VAL A 1 69 ? -5.170 -4.157 6.122 1.00 95.19 69 VAL A N 1
ATOM 559 C CA . VAL A 1 69 ? -5.244 -2.731 5.796 1.00 95.19 69 VAL A CA 1
ATOM 560 C C . VAL A 1 69 ? -4.627 -2.542 4.416 1.00 95.19 69 VAL A C 1
ATOM 562 O O . VAL A 1 69 ? -3.433 -2.778 4.238 1.00 95.19 69 VAL A O 1
ATOM 565 N N . LEU A 1 70 ? -5.442 -2.140 3.444 1.00 95.06 70 LEU A N 1
ATOM 566 C CA . LEU A 1 70 ? -5.004 -1.836 2.087 1.00 95.06 70 LEU A CA 1
ATOM 567 C C . LEU A 1 70 ? -4.812 -0.328 1.955 1.00 95.06 70 LEU A C 1
ATOM 569 O O . LEU A 1 70 ? -5.770 0.428 2.086 1.00 95.06 70 LEU A O 1
ATOM 573 N N . ILE A 1 71 ? -3.592 0.106 1.653 1.00 93.44 71 ILE A N 1
ATOM 574 C CA . ILE A 1 71 ? -3.317 1.508 1.329 1.00 93.44 71 ILE A CA 1
ATOM 575 C C . ILE A 1 71 ? -3.347 1.667 -0.190 1.00 93.44 71 ILE A C 1
ATOM 577 O O . ILE A 1 71 ? -2.574 1.016 -0.894 1.00 93.44 71 ILE A O 1
ATOM 581 N N . ALA A 1 72 ? -4.214 2.544 -0.686 1.00 93.44 72 ALA A N 1
ATOM 582 C CA . ALA A 1 72 ? -4.276 2.932 -2.090 1.00 93.44 72 ALA A CA 1
ATOM 583 C C . ALA A 1 72 ? -3.877 4.403 -2.255 1.00 93.44 72 ALA A C 1
ATOM 585 O O . ALA A 1 72 ? -4.010 5.207 -1.337 1.00 93.44 72 ALA A O 1
ATOM 586 N N . ARG A 1 73 ? -3.343 4.750 -3.424 1.00 93.19 73 ARG A N 1
ATOM 587 C CA . ARG A 1 73 ? -2.858 6.095 -3.754 1.00 93.19 73 ARG A CA 1
ATOM 588 C C . ARG A 1 73 ? -3.050 6.352 -5.240 1.00 93.19 73 ARG A C 1
ATOM 590 O O . ARG A 1 73 ? -3.026 5.405 -6.031 1.00 93.19 73 ARG A O 1
ATOM 597 N N . ASN A 1 74 ? -3.182 7.618 -5.628 1.00 95.06 74 ASN A N 1
ATOM 598 C CA . ASN A 1 74 ? -3.185 8.023 -7.026 1.00 95.06 74 ASN A CA 1
ATOM 599 C C . ASN A 1 74 ? -1.980 7.444 -7.783 1.00 95.06 74 ASN A C 1
ATOM 601 O O . ASN A 1 74 ? -0.825 7.645 -7.401 1.00 95.06 74 ASN A O 1
ATOM 605 N N . LEU A 1 75 ? -2.251 6.764 -8.898 1.00 94.56 75 LEU A N 1
ATOM 606 C CA . LEU A 1 75 ? -1.231 6.078 -9.688 1.00 94.56 75 LEU A CA 1
ATOM 607 C C . LEU A 1 75 ? -0.097 7.002 -10.156 1.00 94.56 75 LEU A C 1
ATOM 609 O O . LEU A 1 75 ? 1.067 6.604 -10.163 1.00 94.56 75 LEU A O 1
ATOM 613 N N . LYS A 1 76 ? -0.428 8.244 -10.530 1.00 95.19 76 LYS A N 1
ATOM 614 C CA . LYS A 1 76 ? 0.559 9.222 -11.008 1.00 95.19 76 LYS A CA 1
ATOM 615 C C . LYS A 1 76 ? 1.561 9.565 -9.907 1.00 95.19 76 LYS A C 1
ATOM 617 O O . LYS A 1 76 ? 2.764 9.608 -10.156 1.00 95.19 76 LYS A O 1
ATOM 622 N N . ASP A 1 77 ? 1.071 9.713 -8.682 1.00 95.12 77 ASP A N 1
ATOM 623 C CA . ASP A 1 77 ? 1.910 10.007 -7.525 1.00 95.12 77 ASP A CA 1
ATOM 624 C C . ASP A 1 77 ? 2.709 8.783 -7.067 1.00 95.12 77 ASP A C 1
ATOM 626 O O . ASP A 1 77 ? 3.848 8.925 -6.620 1.00 95.12 77 ASP A O 1
ATOM 630 N N . VAL A 1 78 ? 2.155 7.573 -7.219 1.00 93.56 78 VAL A N 1
ATOM 631 C CA . VAL A 1 78 ? 2.889 6.316 -6.999 1.00 93.56 78 VAL A CA 1
ATOM 632 C C . VAL A 1 78 ? 4.086 6.219 -7.945 1.00 93.56 78 VAL A C 1
ATOM 634 O O . VAL A 1 78 ? 5.191 5.940 -7.480 1.00 93.56 78 VAL A O 1
ATOM 637 N N . ALA A 1 79 ? 3.895 6.498 -9.239 1.00 93.75 79 ALA A N 1
ATOM 638 C CA . ALA A 1 79 ? 4.966 6.445 -10.233 1.00 93.75 79 ALA A CA 1
ATOM 639 C C . ALA A 1 79 ? 6.112 7.411 -9.884 1.00 93.75 79 ALA A C 1
ATOM 641 O O . ALA A 1 79 ? 7.270 7.002 -9.804 1.00 93.75 79 ALA A O 1
ATOM 642 N N . VAL A 1 80 ? 5.795 8.678 -9.593 1.00 94.25 80 VAL A N 1
ATOM 643 C CA . VAL A 1 80 ? 6.803 9.679 -9.197 1.00 94.25 80 VAL A CA 1
ATOM 644 C C . VAL A 1 80 ? 7.504 9.275 -7.897 1.00 94.25 80 VAL A C 1
ATOM 646 O O . VAL A 1 80 ? 8.729 9.339 -7.805 1.00 94.25 80 VAL A O 1
ATOM 649 N N . SER A 1 81 ? 6.746 8.818 -6.896 1.00 90.25 81 SER A N 1
ATOM 650 C CA . SER A 1 81 ? 7.299 8.407 -5.603 1.00 90.25 81 SER A CA 1
ATOM 651 C C . SER A 1 81 ? 8.260 7.226 -5.734 1.00 90.25 81 SER A C 1
ATOM 653 O O . SER A 1 81 ? 9.313 7.233 -5.096 1.00 90.25 81 SER A O 1
ATOM 655 N N . LEU A 1 82 ? 7.919 6.220 -6.544 1.00 88.81 82 LEU A N 1
ATOM 656 C CA . LEU A 1 82 ? 8.769 5.053 -6.763 1.00 88.81 82 LEU A CA 1
ATOM 657 C C . LEU A 1 82 ? 10.027 5.416 -7.559 1.00 88.81 82 LEU A C 1
ATOM 659 O O . LEU A 1 82 ? 11.110 4.981 -7.185 1.00 88.81 82 LEU A O 1
ATOM 663 N N . TYR A 1 83 ? 9.917 6.259 -8.588 1.00 89.31 83 TYR A N 1
ATOM 664 C CA . TYR A 1 83 ? 11.086 6.767 -9.312 1.00 89.31 83 TYR A CA 1
ATOM 665 C C . TYR A 1 83 ? 12.071 7.477 -8.377 1.00 89.31 83 TYR A C 1
ATOM 667 O O . TYR A 1 83 ? 13.258 7.154 -8.360 1.00 89.31 83 TYR A O 1
ATOM 675 N N . CYS A 1 84 ? 11.574 8.402 -7.548 1.00 88.25 84 CYS A N 1
ATOM 676 C CA . CYS A 1 84 ? 12.399 9.085 -6.556 1.00 88.25 84 CYS A CA 1
ATOM 677 C C . CYS A 1 84 ? 13.012 8.091 -5.562 1.00 88.25 84 CYS A C 1
ATOM 679 O O . CYS A 1 84 ? 14.184 8.213 -5.225 1.00 88.25 84 CYS A O 1
ATOM 681 N N . HIS A 1 85 ? 12.250 7.090 -5.113 1.00 82.81 85 HIS A N 1
ATOM 682 C CA . HIS A 1 85 ? 12.761 6.050 -4.223 1.00 82.81 85 HIS A CA 1
ATOM 683 C C . HIS A 1 85 ? 13.908 5.251 -4.860 1.00 82.81 85 HIS A C 1
ATOM 685 O O . HIS A 1 85 ? 14.949 5.097 -4.233 1.00 82.81 85 HIS A O 1
ATOM 691 N N . LEU A 1 86 ? 13.767 4.820 -6.117 1.00 80.62 86 LEU A N 1
ATOM 692 C CA . LEU A 1 86 ? 14.804 4.092 -6.860 1.00 80.62 86 LEU A CA 1
ATOM 693 C C . LEU A 1 86 ? 16.058 4.937 -7.134 1.00 80.62 86 LEU A C 1
ATOM 695 O O . LEU A 1 86 ? 17.157 4.395 -7.198 1.00 80.62 86 LEU A O 1
ATOM 699 N N . LYS A 1 87 ? 15.907 6.259 -7.275 1.00 81.38 87 LYS A N 1
ATOM 700 C CA . LYS A 1 87 ? 17.029 7.209 -7.373 1.00 81.38 87 LYS A CA 1
ATOM 701 C C . LYS A 1 87 ? 17.767 7.406 -6.045 1.00 81.38 87 LYS A C 1
ATOM 703 O O . LYS A 1 87 ? 18.912 7.837 -6.061 1.00 81.38 87 LYS A O 1
ATOM 708 N N . MET A 1 88 ? 17.107 7.140 -4.916 1.00 73.50 88 MET A N 1
ATOM 709 C CA . MET A 1 88 ? 17.647 7.333 -3.563 1.00 73.50 88 MET A CA 1
ATOM 710 C C . MET A 1 88 ? 18.125 6.035 -2.892 1.00 73.50 88 MET A C 1
ATOM 712 O O . MET A 1 88 ? 18.721 6.108 -1.819 1.00 73.50 88 MET A O 1
ATOM 716 N N . LEU A 1 89 ? 17.829 4.859 -3.456 1.00 69.06 89 LEU A N 1
ATOM 717 C CA . LEU A 1 89 ? 18.322 3.580 -2.939 1.00 69.06 89 LEU A CA 1
ATOM 718 C C . LEU A 1 89 ? 19.843 3.478 -3.153 1.00 69.06 89 LEU A C 1
ATOM 720 O O . LEU A 1 89 ? 20.303 3.760 -4.252 1.00 69.06 89 LEU A O 1
ATOM 724 N N . ASP A 1 90 ? 20.545 3.104 -2.072 1.00 55.06 90 ASP A N 1
ATOM 725 C CA . ASP A 1 90 ? 21.993 2.893 -1.844 1.00 55.06 90 ASP A CA 1
ATOM 726 C C . ASP A 1 90 ? 22.984 3.090 -3.016 1.00 55.06 90 ASP A C 1
ATOM 728 O O . ASP A 1 90 ? 22.787 2.623 -4.136 1.00 55.06 90 ASP A O 1
ATOM 732 N N . GLU A 1 91 ? 24.138 3.685 -2.681 1.00 52.44 91 GLU A N 1
ATOM 733 C CA . GLU A 1 91 ? 25.232 4.130 -3.571 1.00 52.44 91 GLU A CA 1
ATOM 734 C C . GLU A 1 91 ? 25.781 3.070 -4.548 1.00 52.44 91 GLU A C 1
ATOM 736 O O . GLU A 1 91 ? 26.468 3.421 -5.506 1.00 52.44 91 GLU A O 1
ATOM 741 N N . GLU A 1 92 ? 25.495 1.784 -4.335 1.00 52.22 92 GLU A N 1
ATOM 742 C CA . GLU A 1 92 ? 26.061 0.696 -5.136 1.00 52.22 92 GLU A CA 1
ATOM 743 C C . GLU A 1 92 ? 25.392 0.544 -6.514 1.00 52.22 92 GLU A C 1
ATOM 745 O O . GLU A 1 92 ? 26.091 0.212 -7.471 1.00 52.22 92 GLU A O 1
ATOM 750 N N . THR A 1 93 ? 24.083 0.817 -6.657 1.00 56.00 93 THR A N 1
ATOM 751 C CA . THR A 1 93 ? 23.386 0.775 -7.965 1.00 56.00 93 THR A CA 1
ATOM 752 C C . THR A 1 93 ? 22.094 1.623 -7.997 1.00 56.00 93 THR A C 1
ATOM 754 O O . THR A 1 93 ? 20.986 1.074 -8.099 1.00 56.00 93 THR A O 1
ATOM 757 N N . PRO A 1 94 ? 22.173 2.959 -7.927 1.00 68.44 94 PRO A N 1
ATOM 758 C CA . PRO A 1 94 ? 21.004 3.801 -8.169 1.00 68.44 94 PRO A CA 1
ATOM 759 C C . PRO A 1 94 ? 20.441 3.571 -9.582 1.00 68.44 94 PRO A C 1
ATOM 761 O O . PRO A 1 94 ? 21.167 3.277 -10.536 1.00 68.44 94 PRO A O 1
ATOM 764 N N . TYR A 1 95 ? 19.123 3.711 -9.748 1.00 77.25 95 TYR A N 1
ATOM 765 C CA . TYR A 1 95 ? 18.535 3.699 -11.089 1.00 77.25 95 TYR A CA 1
ATOM 766 C C . TYR A 1 95 ? 19.018 4.926 -11.870 1.00 77.25 95 TYR A C 1
ATOM 768 O O . TYR A 1 95 ? 18.647 6.048 -11.544 1.00 77.25 95 TYR A O 1
ATOM 776 N N . GLU A 1 96 ? 19.798 4.745 -12.933 1.00 83.25 96 GLU A N 1
ATOM 777 C CA . GLU A 1 96 ? 20.372 5.869 -13.694 1.00 83.25 96 GLU A CA 1
ATOM 778 C C . GLU A 1 96 ? 19.463 6.414 -14.809 1.00 83.25 96 GLU A C 1
ATOM 780 O O . GLU A 1 96 ? 19.689 7.507 -15.323 1.00 83.25 96 GLU A O 1
ATOM 785 N N . GLY A 1 97 ? 18.376 5.716 -15.147 1.00 86.56 97 GLY A N 1
ATOM 786 C CA . GLY A 1 97 ? 17.478 6.135 -16.225 1.00 86.56 97 GLY A CA 1
ATOM 787 C C . GLY A 1 97 ? 16.703 7.430 -15.943 1.00 86.56 97 GLY A C 1
ATOM 788 O O . GLY A 1 97 ? 16.661 7.944 -14.819 1.00 86.56 97 GLY A O 1
ATOM 789 N N . THR A 1 98 ? 16.072 7.964 -16.992 1.00 94.06 98 THR A N 1
ATOM 790 C CA . THR A 1 98 ? 15.187 9.137 -16.896 1.00 94.06 98 THR A CA 1
ATOM 791 C C . THR A 1 98 ? 13.808 8.750 -16.364 1.00 94.06 98 THR A C 1
ATOM 793 O O . THR A 1 98 ? 13.409 7.588 -16.443 1.00 94.06 98 THR A O 1
ATOM 796 N N . PHE A 1 99 ? 13.035 9.730 -15.884 1.00 94.19 99 PHE A N 1
ATOM 797 C CA . PHE A 1 99 ? 11.646 9.486 -15.485 1.00 94.19 99 PHE A CA 1
ATOM 798 C C . PHE A 1 99 ? 10.791 8.936 -16.637 1.00 94.19 99 PHE A C 1
ATOM 800 O O . PHE A 1 99 ? 9.963 8.066 -16.401 1.00 94.19 99 PHE A O 1
ATOM 807 N N . SER A 1 100 ? 11.015 9.387 -17.878 1.00 96.19 100 SER A N 1
ATOM 808 C CA . SER A 1 100 ? 10.274 8.888 -19.046 1.00 96.19 100 SER A CA 1
ATOM 809 C C . SER A 1 100 ? 10.511 7.394 -19.261 1.00 96.19 100 SER A C 1
ATOM 811 O O . SER A 1 100 ? 9.559 6.634 -19.357 1.00 96.19 100 SER A O 1
ATOM 813 N N . SER A 1 101 ? 11.776 6.963 -19.261 1.00 92.56 101 SER A N 1
ATOM 814 C CA . SER A 1 101 ? 12.129 5.547 -19.424 1.00 92.56 101 SER A CA 1
ATOM 815 C C . SER A 1 101 ? 11.618 4.692 -18.262 1.00 92.56 101 SER A C 1
ATOM 817 O O . SER A 1 101 ? 11.193 3.558 -18.459 1.00 92.56 101 SER A O 1
ATOM 819 N N . PHE A 1 102 ? 11.645 5.233 -17.041 1.00 91.38 102 PHE A N 1
ATOM 820 C CA . PHE A 1 102 ? 11.042 4.578 -15.884 1.00 91.38 102 PHE A CA 1
ATOM 821 C C . PHE A 1 102 ? 9.525 4.433 -16.038 1.00 91.38 102 PHE A C 1
ATOM 823 O O . PHE A 1 102 ? 8.980 3.397 -15.671 1.00 91.38 102 PHE A O 1
ATOM 830 N N . LEU A 1 103 ? 8.842 5.455 -16.559 1.00 94.69 103 LEU A N 1
ATOM 831 C CA . LEU A 1 103 ? 7.393 5.444 -16.709 1.00 94.69 103 LEU A CA 1
ATOM 832 C C . LEU A 1 103 ? 6.939 4.336 -17.665 1.00 94.69 103 LEU A C 1
ATOM 834 O O . LEU A 1 103 ? 5.969 3.653 -17.352 1.00 94.69 103 LEU A O 1
ATOM 838 N N . ASP A 1 104 ? 7.671 4.103 -18.756 1.00 93.56 104 ASP A N 1
ATOM 839 C CA . ASP A 1 104 ? 7.404 2.986 -19.673 1.00 93.56 104 ASP A CA 1
ATOM 840 C C . ASP A 1 104 ? 7.506 1.636 -18.936 1.00 93.56 104 ASP A C 1
ATOM 842 O O . ASP A 1 104 ? 6.564 0.846 -18.933 1.00 93.56 104 ASP A O 1
ATOM 846 N N . ILE A 1 105 ? 8.596 1.420 -18.185 1.00 89.81 105 ILE A N 1
ATOM 847 C CA . ILE A 1 105 ? 8.802 0.215 -17.356 1.00 89.81 105 ILE A CA 1
ATOM 848 C C . ILE A 1 105 ? 7.678 0.048 -16.319 1.00 89.81 105 ILE A C 1
ATOM 850 O O . ILE A 1 105 ? 7.201 -1.065 -16.079 1.00 89.81 105 ILE A O 1
ATOM 854 N N . PHE A 1 106 ? 7.268 1.149 -15.686 1.00 90.06 106 PHE A N 1
ATOM 855 C CA . PHE A 1 106 ? 6.223 1.179 -14.669 1.00 90.06 106 PHE A CA 1
ATOM 856 C C . PHE A 1 106 ? 4.855 0.793 -15.243 1.00 90.06 106 PHE A C 1
ATOM 858 O O . PHE A 1 106 ? 4.144 -0.011 -14.637 1.00 90.06 106 PHE A O 1
ATOM 865 N N . LEU A 1 107 ? 4.497 1.336 -16.410 1.00 93.31 107 LEU A N 1
ATOM 866 C CA . LEU A 1 107 ? 3.229 1.059 -17.086 1.00 93.31 107 LEU A CA 1
ATOM 867 C C . LEU A 1 107 ? 3.172 -0.367 -17.642 1.00 93.31 107 LEU A C 1
ATOM 869 O O . LEU A 1 107 ? 2.136 -1.020 -17.510 1.00 93.31 107 LEU A O 1
ATOM 873 N N . ASP A 1 108 ? 4.292 -0.880 -18.155 1.00 91.38 108 ASP A N 1
ATOM 874 C CA . ASP A 1 108 ? 4.418 -2.275 -18.595 1.00 91.38 108 ASP A CA 1
ATOM 875 C C . ASP A 1 108 ? 4.383 -3.270 -17.421 1.00 91.38 108 ASP A C 1
ATOM 877 O O . ASP A 1 108 ? 4.182 -4.471 -17.606 1.00 91.38 108 ASP A O 1
ATOM 881 N N . GLY A 1 109 ? 4.571 -2.787 -16.188 1.00 86.62 109 GLY A N 1
ATOM 882 C CA . GLY A 1 109 ? 4.622 -3.623 -14.994 1.00 86.62 109 GLY A CA 1
ATOM 883 C C . GLY A 1 109 ? 5.905 -4.441 -14.867 1.00 86.62 109 GLY A C 1
ATOM 884 O O . GLY A 1 109 ? 5.929 -5.413 -14.111 1.00 86.62 109 GLY A O 1
ATOM 885 N N . ASN A 1 110 ? 6.972 -4.034 -15.556 1.00 84.62 110 ASN A N 1
ATOM 886 C CA . ASN A 1 110 ? 8.296 -4.660 -15.527 1.00 84.62 110 ASN A CA 1
ATOM 887 C C . ASN A 1 110 ? 9.095 -4.243 -14.272 1.00 84.62 110 ASN A C 1
ATOM 889 O O . ASN A 1 110 ? 10.264 -3.866 -14.336 1.00 84.62 110 ASN A O 1
ATOM 893 N N . LEU A 1 111 ? 8.438 -4.298 -13.112 1.00 81.50 111 LEU A N 1
ATOM 894 C CA . LEU A 1 111 ? 8.971 -3.978 -11.787 1.00 81.50 111 LEU A CA 1
ATOM 895 C C . LEU A 1 111 ? 8.947 -5.227 -10.903 1.00 81.50 111 LEU A C 1
ATOM 897 O O . LEU A 1 111 ? 8.193 -6.162 -11.165 1.00 81.50 111 LEU A O 1
ATOM 901 N N . SER A 1 112 ? 9.702 -5.241 -9.803 1.00 71.44 112 SER A N 1
ATOM 902 C CA . SER A 1 112 ? 9.804 -6.429 -8.939 1.00 71.44 112 SER A CA 1
ATOM 903 C C . SER A 1 112 ? 8.492 -6.931 -8.348 1.00 71.44 112 SER A C 1
ATOM 905 O O . SER A 1 112 ? 8.362 -8.118 -8.066 1.00 71.44 112 SER A O 1
ATOM 907 N N . TYR A 1 113 ? 7.532 -6.034 -8.124 1.00 72.25 113 TYR A N 1
ATOM 908 C CA . TYR A 1 113 ? 6.206 -6.378 -7.596 1.00 72.25 113 TYR A CA 1
ATOM 909 C C . TYR A 1 113 ? 5.158 -6.509 -8.714 1.00 72.25 113 TYR A C 1
ATOM 911 O O . TYR A 1 113 ? 3.990 -6.784 -8.448 1.00 72.25 113 TYR A O 1
ATOM 919 N N . GLY A 1 114 ? 5.582 -6.374 -9.974 1.00 85.50 114 GLY A N 1
ATOM 920 C CA . GLY A 1 114 ? 4.742 -6.449 -11.161 1.00 85.50 114 GLY A CA 1
ATOM 921 C C . GLY A 1 114 ? 3.957 -5.169 -11.451 1.00 85.50 114 GLY A C 1
ATOM 922 O O . GLY A 1 114 ? 4.255 -4.087 -10.945 1.00 85.50 114 GLY A O 1
ATOM 923 N N . SER A 1 115 ? 2.932 -5.314 -12.292 1.00 90.44 115 SER A N 1
ATOM 924 C CA . SER A 1 115 ? 2.031 -4.228 -12.682 1.00 90.44 115 SER A CA 1
ATOM 925 C C . SER A 1 115 ? 1.132 -3.781 -11.529 1.00 90.44 115 SER A C 1
ATOM 927 O O . SER A 1 115 ? 0.431 -4.597 -10.923 1.00 90.44 115 SER A O 1
ATOM 929 N N . TRP A 1 116 ? 1.076 -2.466 -11.301 1.00 91.62 116 TRP A N 1
ATOM 930 C CA . TRP A 1 116 ? 0.116 -1.853 -10.381 1.00 91.62 116 TRP A CA 1
ATOM 931 C C . TRP A 1 116 ? -1.336 -2.161 -10.774 1.00 91.62 116 TRP A C 1
ATOM 933 O O . TRP A 1 116 ? -2.168 -2.413 -9.906 1.00 91.62 116 TRP A O 1
ATOM 943 N N . PHE A 1 117 ? -1.641 -2.200 -12.076 1.00 93.25 117 PHE A N 1
ATOM 944 C CA . PHE A 1 117 ? -2.990 -2.512 -12.555 1.00 93.25 117 PHE A CA 1
ATOM 945 C C . PHE A 1 117 ? -3.395 -3.931 -12.166 1.00 93.25 117 PHE A C 1
ATOM 947 O O . PHE A 1 117 ? -4.473 -4.129 -11.614 1.00 93.25 117 PHE A O 1
ATOM 954 N N . ASN A 1 118 ? -2.502 -4.905 -12.362 1.00 93.81 118 ASN A N 1
ATOM 955 C CA . ASN A 1 118 ? -2.756 -6.286 -11.950 1.00 93.81 118 ASN A CA 1
ATOM 956 C C . ASN A 1 118 ? -2.916 -6.396 -10.430 1.00 93.81 118 ASN A C 1
ATOM 958 O O . ASN A 1 118 ? -3.802 -7.104 -9.965 1.00 93.81 118 ASN A O 1
ATOM 962 N N . TYR A 1 119 ? -2.107 -5.663 -9.660 1.00 92.19 119 TYR A N 1
ATOM 963 C CA . TYR A 1 119 ? -2.241 -5.610 -8.204 1.00 92.19 119 TYR A CA 1
ATOM 964 C C . TYR A 1 119 ? -3.630 -5.107 -7.774 1.00 92.19 119 TYR A C 1
ATOM 966 O O . TYR A 1 119 ? -4.273 -5.717 -6.923 1.00 92.19 119 TYR A O 1
ATOM 974 N N . MET A 1 120 ? -4.130 -4.028 -8.383 1.00 93.94 120 MET A N 1
ATOM 975 C CA . MET A 1 120 ? -5.463 -3.501 -8.069 1.00 93.94 120 MET A CA 1
ATOM 976 C C . MET A 1 120 ? -6.596 -4.418 -8.542 1.00 93.94 120 MET A C 1
ATOM 978 O O . MET A 1 120 ? -7.596 -4.545 -7.839 1.00 93.94 120 MET A O 1
ATOM 982 N N . LEU A 1 121 ? -6.435 -5.091 -9.685 1.00 94.75 121 LEU A N 1
ATOM 983 C CA . LEU A 1 121 ? -7.395 -6.087 -10.172 1.00 94.75 121 LEU A CA 1
ATOM 984 C C . LEU A 1 121 ? -7.491 -7.302 -9.237 1.00 94.75 121 LEU A C 1
ATOM 986 O O . LEU A 1 121 ? -8.586 -7.813 -9.021 1.00 94.75 121 LEU A O 1
ATOM 990 N N . GLU A 1 122 ? -6.380 -7.743 -8.638 1.00 93.88 122 GLU A N 1
ATOM 991 C CA . GLU A 1 122 ? -6.404 -8.803 -7.618 1.00 93.88 122 GLU A CA 1
ATOM 992 C C . GLU A 1 122 ? -7.240 -8.395 -6.400 1.00 93.88 122 GLU A C 1
ATOM 994 O O . GLU A 1 122 ? -8.056 -9.182 -5.919 1.00 93.88 122 GLU A O 1
ATOM 999 N N . TRP A 1 123 ? -7.088 -7.155 -5.931 1.00 94.50 123 TRP A N 1
ATOM 1000 C CA . TRP A 1 123 ? -7.898 -6.627 -4.831 1.00 94.50 123 TRP A CA 1
ATOM 1001 C C . TRP A 1 123 ? -9.371 -6.477 -5.201 1.00 94.50 123 TRP A C 1
ATOM 1003 O O . TRP A 1 123 ? -10.234 -6.827 -4.401 1.00 94.50 123 TRP A O 1
ATOM 1013 N N . GLN A 1 124 ? -9.670 -6.024 -6.418 1.00 94.81 124 GLN A N 1
ATOM 1014 C CA . GLN A 1 124 ? -11.041 -5.989 -6.919 1.00 94.81 124 GLN A CA 1
ATOM 1015 C C . GLN A 1 124 ? -11.670 -7.389 -6.909 1.00 94.81 124 GLN A C 1
ATOM 1017 O O . GLN A 1 124 ? -12.755 -7.570 -6.366 1.00 94.81 124 GLN A O 1
ATOM 1022 N N . ASN A 1 125 ? -10.948 -8.397 -7.407 1.00 94.50 125 ASN A N 1
ATOM 1023 C CA . ASN A 1 125 ? -11.403 -9.783 -7.380 1.00 94.50 125 ASN A CA 1
ATOM 1024 C C . ASN A 1 125 ? -11.656 -10.286 -5.948 1.00 94.50 125 ASN A C 1
ATOM 1026 O O . ASN A 1 125 ? -12.590 -11.055 -5.723 1.00 94.50 125 ASN A O 1
ATOM 1030 N N . VAL A 1 126 ? -10.853 -9.855 -4.971 1.00 93.12 126 VAL A N 1
ATOM 1031 C CA . VAL A 1 126 ? -11.106 -10.152 -3.554 1.00 93.12 126 VAL A CA 1
ATOM 1032 C C . VAL A 1 126 ? -12.409 -9.527 -3.072 1.00 93.12 126 VAL A C 1
ATOM 1034 O O . VAL A 1 126 ? -13.187 -10.216 -2.419 1.00 93.12 126 VAL A O 1
ATOM 1037 N N . PHE A 1 127 ? -12.682 -8.266 -3.401 1.00 94.44 127 PHE A N 1
ATOM 1038 C CA . PHE A 1 127 ? -13.930 -7.617 -2.993 1.00 94.44 127 PHE A CA 1
ATOM 1039 C C . PHE A 1 127 ? -15.165 -8.274 -3.615 1.00 94.44 127 PHE A C 1
ATOM 1041 O O . PHE A 1 127 ? -16.189 -8.392 -2.943 1.00 94.44 127 PHE A O 1
ATOM 1048 N N . ASP A 1 128 ? -15.050 -8.755 -4.853 1.00 96.00 128 ASP A N 1
ATOM 1049 C CA . ASP A 1 128 ? -16.149 -9.410 -5.561 1.00 96.00 128 ASP A CA 1
ATOM 1050 C C . ASP A 1 128 ? -16.422 -10.836 -5.040 1.00 96.00 128 ASP A C 1
ATOM 1052 O O . ASP A 1 128 ? -17.578 -11.251 -4.950 1.00 96.00 128 ASP A O 1
ATOM 1056 N N . ASN A 1 129 ? -15.377 -11.593 -4.674 1.00 95.19 129 ASN A N 1
ATOM 1057 C CA . ASN A 1 129 ? -15.493 -13.026 -4.354 1.00 95.19 129 ASN A CA 1
ATOM 1058 C C . ASN A 1 129 ? -15.351 -13.373 -2.861 1.00 95.19 129 ASN A C 1
ATOM 1060 O O . ASN A 1 129 ? -15.747 -14.464 -2.450 1.00 95.19 129 ASN A O 1
ATOM 1064 N N . HIS A 1 130 ? -14.802 -12.472 -2.045 1.00 93.81 130 HIS A N 1
ATOM 1065 C CA . HIS A 1 130 ? -14.565 -12.669 -0.610 1.00 93.81 130 HIS A CA 1
ATOM 1066 C C . HIS A 1 130 ? -15.071 -11.473 0.222 1.00 93.81 130 HIS A C 1
ATOM 1068 O O . HIS A 1 130 ? -14.301 -10.867 0.975 1.00 93.81 130 HIS A O 1
ATOM 1074 N N . PRO A 1 131 ? -16.368 -11.112 0.122 1.00 93.75 131 PRO A N 1
ATOM 1075 C CA . PRO A 1 131 ? -16.928 -9.930 0.788 1.00 93.75 131 PRO A CA 1
ATOM 1076 C C . PRO A 1 131 ? -16.903 -10.012 2.325 1.00 93.75 131 PRO A C 1
ATOM 1078 O O . PRO A 1 131 ? -17.124 -9.017 3.012 1.00 93.75 131 PRO A O 1
ATOM 1081 N N . ASP A 1 132 ? -16.658 -11.196 2.882 1.00 94.50 132 ASP A N 1
ATOM 1082 C CA . ASP A 1 132 ? -16.563 -11.469 4.311 1.00 94.50 132 ASP A CA 1
ATOM 1083 C C . ASP A 1 132 ? -15.137 -11.342 4.875 1.00 94.50 132 ASP A C 1
ATOM 1085 O O . ASP A 1 132 ? -14.952 -11.460 6.093 1.00 94.50 132 ASP A O 1
ATOM 1089 N N . TRP A 1 133 ? -14.129 -11.099 4.030 1.00 95.12 133 TRP A N 1
ATOM 1090 C CA . TRP A 1 133 ? -12.772 -10.806 4.484 1.00 95.12 133 TRP A CA 1
ATOM 1091 C C . TRP A 1 133 ? -12.712 -9.376 5.061 1.00 95.12 133 TRP A C 1
ATOM 1093 O O . TRP A 1 133 ? -12.993 -8.411 4.349 1.00 95.12 133 TRP A O 1
ATOM 1103 N N . PRO A 1 134 ? -12.336 -9.183 6.344 1.00 96.19 134 PRO A N 1
ATOM 1104 C CA . PRO A 1 134 ? -12.156 -7.853 6.924 1.00 96.19 134 PRO A CA 1
ATOM 1105 C C . PRO A 1 134 ? -10.977 -7.100 6.291 1.00 96.19 134 PRO A C 1
ATOM 1107 O O . PRO A 1 134 ? -9.828 -7.231 6.729 1.00 96.19 134 PRO A O 1
ATOM 1110 N N . VAL A 1 135 ? -11.285 -6.257 5.307 1.00 96.00 135 VAL A N 1
ATOM 1111 C CA . VAL A 1 135 ? -10.336 -5.352 4.653 1.00 96.00 135 VAL A CA 1
ATOM 1112 C C . VAL A 1 135 ? -10.711 -3.900 4.952 1.00 96.00 135 VAL A C 1
ATOM 1114 O O . VAL A 1 135 ? -11.842 -3.476 4.727 1.00 96.00 135 VAL A O 1
ATOM 1117 N N . HIS A 1 136 ? -9.753 -3.124 5.455 1.00 96.56 136 HIS A N 1
ATOM 1118 C CA . HIS A 1 136 ? -9.882 -1.684 5.651 1.00 96.56 136 HIS A CA 1
ATOM 1119 C C . HIS A 1 136 ? -9.065 -0.946 4.596 1.00 96.56 136 HIS A C 1
ATOM 1121 O O . HIS A 1 136 ? -7.839 -1.053 4.573 1.00 96.56 136 HIS A O 1
ATOM 1127 N N . ILE A 1 137 ? -9.743 -0.214 3.715 1.00 96.12 137 ILE A N 1
ATOM 1128 C CA . ILE A 1 137 ? -9.094 0.573 2.668 1.00 96.12 137 ILE A CA 1
ATOM 1129 C C . ILE A 1 137 ? -8.788 1.961 3.218 1.00 96.12 137 ILE A C 1
ATOM 1131 O O . ILE A 1 137 ? -9.662 2.613 3.786 1.00 96.12 137 ILE A O 1
ATOM 1135 N N . VAL A 1 138 ? -7.556 2.409 3.010 1.00 94.44 138 VAL A N 1
ATOM 1136 C CA . VAL A 1 138 ? -7.088 3.747 3.349 1.00 94.44 138 VAL A CA 1
ATOM 1137 C C . VAL A 1 138 ? -6.567 4.401 2.078 1.00 94.44 138 VAL A C 1
ATOM 1139 O O . VAL A 1 138 ? -5.658 3.873 1.435 1.00 94.44 138 VAL A O 1
ATOM 1142 N N . LEU A 1 139 ? -7.130 5.549 1.710 1.00 95.44 139 LEU A N 1
ATOM 1143 C CA . LEU A 1 139 ? -6.594 6.359 0.623 1.00 95.44 139 LEU A CA 1
ATOM 1144 C C . LEU A 1 139 ? -5.494 7.265 1.175 1.00 95.44 139 LEU A C 1
ATOM 1146 O O . LEU A 1 139 ? -5.657 7.913 2.209 1.00 95.44 139 LEU A O 1
ATOM 1150 N N . TYR A 1 140 ? -4.356 7.304 0.494 1.00 92.81 140 TYR A N 1
ATOM 1151 C CA . TYR A 1 140 ? -3.232 8.149 0.877 1.00 92.81 140 TYR A CA 1
ATOM 1152 C C . TYR A 1 140 ? -3.612 9.635 0.886 1.00 92.81 140 TYR A C 1
ATOM 1154 O O . TYR A 1 140 ? -3.135 10.397 1.720 1.00 92.81 140 TYR A O 1
ATOM 1162 N N . GLU A 1 141 ? -4.493 10.038 -0.021 1.00 95.31 141 GLU A N 1
ATOM 1163 C CA . GLU A 1 141 ? -5.009 11.396 -0.125 1.00 95.31 141 GLU A CA 1
ATOM 1164 C C . GLU A 1 141 ? -5.862 11.765 1.100 1.00 95.31 141 GLU A C 1
ATOM 1166 O O . GLU A 1 141 ? -5.672 12.839 1.671 1.00 95.31 141 GLU A O 1
ATOM 1171 N N . ASP A 1 142 ? -6.701 10.843 1.582 1.00 94.94 142 ASP A N 1
ATOM 1172 C CA . ASP A 1 142 ? -7.507 11.040 2.795 1.00 94.94 142 ASP A CA 1
ATOM 1173 C C . ASP A 1 142 ? -6.626 11.127 4.052 1.00 94.94 142 ASP A C 1
ATOM 1175 O O . ASP A 1 142 ? -6.922 11.902 4.962 1.00 94.94 142 ASP A O 1
ATOM 1179 N N . LEU A 1 143 ? -5.515 10.374 4.094 1.00 91.44 143 LEU A N 1
ATOM 1180 C CA . LEU A 1 143 ? -4.522 10.461 5.176 1.00 91.44 143 LEU A CA 1
ATOM 1181 C C . LEU A 1 143 ? -3.847 11.833 5.247 1.00 91.44 143 LEU A C 1
ATOM 1183 O O . LEU A 1 143 ? -3.414 12.237 6.325 1.00 91.44 143 LEU A O 1
ATOM 1187 N N . ILE A 1 144 ? -3.712 12.525 4.114 1.00 90.75 144 ILE A N 1
ATOM 1188 C CA . ILE A 1 144 ? -3.166 13.884 4.073 1.00 90.75 144 ILE A CA 1
ATOM 1189 C C . ILE A 1 144 ? -4.242 14.900 4.459 1.00 90.75 144 ILE A C 1
ATOM 1191 O O . ILE A 1 144 ? -3.944 15.840 5.191 1.00 90.75 144 ILE A O 1
ATOM 1195 N N . GLU A 1 145 ? -5.467 14.722 3.961 1.00 95.25 145 GLU A N 1
ATOM 1196 C CA . GLU A 1 145 ? -6.577 15.648 4.196 1.00 95.25 145 GLU A CA 1
ATOM 1197 C C . GLU A 1 145 ? -6.983 15.702 5.677 1.00 95.25 145 GLU A C 1
ATOM 1199 O O . GLU A 1 145 ? -7.066 16.786 6.254 1.00 95.25 145 GLU A O 1
ATOM 1204 N N . ASP A 1 146 ? -7.223 14.544 6.298 1.00 95.94 146 ASP A N 1
ATOM 1205 C CA . ASP A 1 146 ? -7.642 14.445 7.698 1.00 95.94 146 ASP A CA 1
ATOM 1206 C C . ASP A 1 146 ? -7.063 13.175 8.356 1.00 95.94 146 ASP A C 1
ATOM 1208 O O . ASP A 1 146 ? -7.748 12.152 8.504 1.00 95.94 146 ASP A O 1
ATOM 1212 N N . PRO A 1 147 ? -5.787 13.212 8.787 1.00 91.88 147 PRO A N 1
ATOM 1213 C CA . PRO A 1 147 ? -5.127 12.052 9.378 1.00 91.88 147 PRO A CA 1
ATOM 1214 C C . PRO A 1 147 ? -5.817 11.566 10.656 1.00 91.88 147 PRO A C 1
ATOM 1216 O O . PRO A 1 147 ? -5.860 10.364 10.909 1.00 91.88 147 PRO A O 1
ATOM 1219 N N . ALA A 1 148 ? -6.378 12.469 11.469 1.00 93.56 148 ALA A N 1
ATOM 1220 C CA . ALA A 1 148 ? -7.034 12.095 12.720 1.00 93.56 148 ALA A CA 1
ATOM 1221 C C . ALA A 1 148 ? -8.317 11.288 12.461 1.00 93.56 148 ALA A C 1
ATOM 1223 O O . ALA A 1 148 ? -8.561 10.288 13.144 1.00 93.56 148 ALA A O 1
ATOM 1224 N N . ARG A 1 149 ? -9.102 11.669 11.444 1.00 95.56 149 ARG A N 1
ATOM 1225 C CA . ARG A 1 149 ? -10.274 10.913 10.979 1.00 95.56 149 ARG A CA 1
ATOM 1226 C C . ARG A 1 149 ? -9.895 9.521 10.486 1.00 95.56 149 ARG A C 1
ATOM 1228 O O . ARG A 1 149 ? -10.528 8.545 10.890 1.00 95.56 149 ARG A O 1
ATOM 1235 N N . GLU A 1 150 ? -8.868 9.407 9.647 1.00 95.00 150 GLU A N 1
ATOM 1236 C CA . GLU A 1 150 ? -8.442 8.104 9.120 1.00 95.00 150 GLU A CA 1
ATOM 1237 C C . GLU A 1 150 ? -7.857 7.197 10.218 1.00 95.00 150 GLU A C 1
ATOM 1239 O O . GLU A 1 150 ? -8.171 6.007 10.270 1.00 95.00 150 GLU A O 1
ATOM 1244 N N . ILE A 1 151 ? -7.105 7.754 11.176 1.00 92.44 151 ILE A N 1
ATOM 1245 C CA . ILE A 1 151 ? -6.630 7.017 12.362 1.00 92.44 151 ILE A CA 1
ATOM 1246 C C . ILE A 1 151 ? -7.808 6.508 13.197 1.00 92.44 151 ILE A C 1
ATOM 1248 O O . ILE A 1 151 ? -7.788 5.364 13.655 1.00 92.44 151 ILE A O 1
ATOM 1252 N N . GLN A 1 152 ? -8.853 7.319 13.376 1.00 95.19 152 GLN A N 1
ATOM 1253 C CA . GLN A 1 152 ? -10.046 6.906 14.110 1.00 95.19 152 GLN A CA 1
ATOM 1254 C C . GLN A 1 152 ? -10.777 5.750 13.408 1.00 95.19 152 GLN A C 1
ATOM 1256 O O . GLN A 1 152 ? -11.160 4.777 14.062 1.00 95.19 152 GLN A O 1
ATOM 1261 N N . LYS A 1 153 ? -10.934 5.808 12.079 1.00 95.62 153 LYS A N 1
ATOM 1262 C CA . LYS A 1 153 ? -11.511 4.704 11.291 1.00 95.62 153 LYS A CA 1
ATOM 1263 C C . LYS A 1 153 ? -10.687 3.420 11.428 1.00 95.62 153 LYS A C 1
ATOM 1265 O O . LYS A 1 153 ? -11.261 2.356 11.673 1.00 95.62 153 LYS A O 1
ATOM 1270 N N . LEU A 1 154 ? -9.359 3.524 11.348 1.00 94.56 154 LEU A N 1
ATOM 1271 C CA . LEU A 1 154 ? -8.454 2.391 11.530 1.00 94.56 154 LEU A CA 1
ATOM 1272 C C . LEU A 1 154 ? -8.568 1.797 12.941 1.00 94.56 154 LEU A C 1
ATOM 1274 O O . LEU A 1 154 ? -8.661 0.580 13.098 1.00 94.56 154 LEU A O 1
ATOM 1278 N N . ALA A 1 155 ? -8.598 2.632 13.979 1.00 92.69 155 ALA A N 1
ATOM 1279 C CA . ALA A 1 155 ? -8.737 2.175 15.357 1.00 92.69 155 ALA A CA 1
ATOM 1280 C C . ALA A 1 155 ? -10.067 1.433 15.582 1.00 92.69 155 ALA A C 1
ATOM 1282 O O . ALA A 1 155 ? -10.066 0.347 16.168 1.00 92.69 155 ALA A O 1
ATOM 1283 N N . ASN A 1 156 ? -11.170 1.939 15.022 1.00 94.38 156 ASN A N 1
ATOM 1284 C CA . ASN A 1 156 ? -12.466 1.258 15.033 1.00 94.38 156 ASN A CA 1
ATOM 1285 C C . ASN A 1 156 ? -12.404 -0.111 14.337 1.00 94.38 156 ASN A C 1
ATOM 1287 O O . ASN A 1 156 ? -12.848 -1.110 14.901 1.00 94.38 156 ASN A O 1
ATOM 1291 N N . PHE A 1 157 ? -11.789 -0.192 13.153 1.00 95.44 157 PHE A N 1
ATOM 1292 C CA . PHE A 1 157 ? -11.582 -1.458 12.440 1.00 95.44 157 PHE A CA 1
ATOM 1293 C C . PHE A 1 157 ? -10.759 -2.470 13.260 1.00 95.44 157 PHE A C 1
ATOM 1295 O O . PHE A 1 157 ? -11.053 -3.672 13.311 1.00 95.44 157 PHE A O 1
ATOM 1302 N N . LEU A 1 158 ? -9.740 -1.990 13.972 1.00 90.62 158 LEU A N 1
ATOM 1303 C CA . LEU A 1 158 ? -8.913 -2.812 14.853 1.00 90.62 158 LEU A CA 1
ATOM 1304 C C . LEU A 1 158 ? -9.610 -3.178 16.175 1.00 90.62 158 LEU A C 1
ATOM 1306 O O . LEU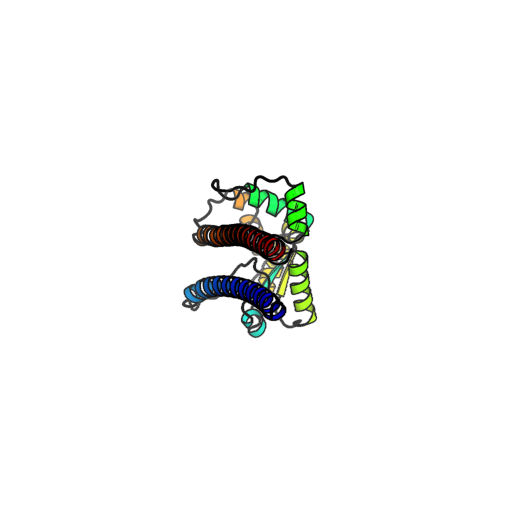 A 1 158 ? -9.123 -4.073 16.869 1.00 90.62 158 LEU A O 1
ATOM 1310 N N . GLY A 1 159 ? -10.759 -2.576 16.498 1.00 91.69 159 GLY A N 1
ATOM 1311 C CA . GLY A 1 159 ? -11.457 -2.762 17.773 1.00 91.69 159 GLY A CA 1
ATOM 1312 C C . GLY A 1 159 ? -10.709 -2.118 18.943 1.00 91.69 159 GLY A C 1
ATOM 1313 O O . GLY A 1 159 ? -10.611 -2.706 20.020 1.00 91.69 159 GLY A O 1
ATOM 1314 N N . LYS A 1 160 ? -10.097 -0.955 18.707 1.00 88.88 160 LYS A N 1
ATOM 1315 C CA . LYS A 1 160 ? -9.310 -0.193 19.681 1.00 88.88 160 LYS A CA 1
ATOM 1316 C C . LYS A 1 160 ? -9.996 1.126 20.021 1.00 88.88 160 LYS A C 1
ATOM 1318 O O . LYS A 1 160 ? -10.793 1.644 19.250 1.00 88.88 160 LYS A O 1
ATOM 1323 N N . TYR A 1 161 ? -9.663 1.653 21.195 1.00 82.12 161 TYR A N 1
ATOM 1324 C CA . TYR A 1 161 ? -10.133 2.955 21.651 1.00 82.12 161 TYR A CA 1
ATOM 1325 C C . TYR A 1 161 ? -9.592 4.083 20.758 1.00 82.12 161 TYR A C 1
ATOM 1327 O O . TYR A 1 161 ? -8.436 4.037 20.334 1.00 82.12 161 TYR A O 1
ATOM 1335 N N . SER A 1 162 ? -10.440 5.067 20.456 1.00 82.25 162 SER A N 1
ATOM 1336 C CA . SER A 1 162 ? -10.208 6.028 19.374 1.00 82.25 162 SER A CA 1
ATOM 1337 C C . SER A 1 162 ? -10.861 7.391 19.636 1.00 82.25 162 SER A C 1
ATOM 1339 O O . SER A 1 162 ? -11.642 7.885 18.814 1.00 82.25 162 SER A O 1
ATOM 1341 N N . ASP A 1 163 ? -10.609 8.008 20.792 1.00 90.19 163 ASP A N 1
ATOM 1342 C CA . ASP A 1 163 ? -11.067 9.384 21.008 1.00 90.19 163 ASP A CA 1
ATOM 1343 C C . ASP A 1 163 ? -10.332 10.378 20.096 1.00 90.19 163 ASP A C 1
ATOM 1345 O O . ASP A 1 163 ? -9.240 10.107 19.587 1.00 90.19 163 ASP A O 1
ATOM 1349 N N . LYS A 1 164 ? -10.962 11.534 19.861 1.00 88.56 164 LYS A N 1
ATOM 1350 C CA . LYS A 1 164 ? -10.458 12.535 18.913 1.00 88.56 164 LYS A CA 1
ATOM 1351 C C . LYS A 1 164 ? -9.111 13.122 19.333 1.00 88.56 164 LYS A C 1
ATOM 1353 O O . LYS A 1 164 ? -8.271 13.355 18.463 1.00 88.56 164 LYS A O 1
ATOM 1358 N N . ASP A 1 165 ? -8.890 13.336 20.626 1.00 91.06 165 ASP A N 1
ATOM 1359 C CA . ASP A 1 165 ? -7.657 13.948 21.122 1.00 91.06 165 ASP A CA 1
ATOM 1360 C C . ASP A 1 165 ? -6.493 12.967 20.985 1.00 91.06 165 ASP A C 1
ATOM 1362 O O . ASP A 1 165 ? -5.418 13.335 20.511 1.00 91.06 165 ASP A O 1
ATOM 1366 N N . PHE A 1 166 ? -6.716 11.693 21.308 1.00 88.25 166 PHE A N 1
ATOM 1367 C CA . PHE A 1 166 ? -5.737 10.632 21.103 1.00 88.25 166 PHE A CA 1
ATOM 1368 C C . PHE A 1 166 ? -5.397 10.432 19.622 1.00 88.25 166 PHE A C 1
ATOM 1370 O O . PHE A 1 166 ? -4.218 10.371 19.269 1.00 88.25 166 PHE A O 1
ATOM 1377 N N . CYS A 1 167 ? -6.397 10.406 18.734 1.00 90.56 167 CYS A N 1
ATOM 1378 C CA . CYS A 1 167 ? -6.158 10.298 17.290 1.00 90.56 167 CYS A CA 1
ATOM 1379 C C . CYS A 1 167 ? -5.372 11.506 16.755 1.00 90.56 167 CYS A C 1
ATOM 1381 O O . CYS A 1 167 ? -4.455 11.332 15.953 1.00 90.56 167 CYS A O 1
ATOM 1383 N N . SER A 1 168 ? -5.661 12.712 17.253 1.00 92.81 168 SER A N 1
ATOM 1384 C CA . SER A 1 168 ? -4.932 13.936 16.892 1.00 92.81 168 SER A CA 1
ATOM 1385 C C . SER A 1 168 ? -3.477 13.905 17.373 1.00 92.81 168 SER A C 1
ATOM 1387 O O . SER A 1 168 ? -2.572 14.310 16.646 1.00 92.81 168 SER A O 1
ATOM 1389 N N . GLN A 1 169 ? -3.218 13.364 18.567 1.00 90.88 169 GLN A N 1
ATOM 1390 C CA . GLN A 1 169 ? -1.854 13.169 19.070 1.00 90.88 169 GLN A CA 1
ATOM 1391 C C . GLN A 1 169 ? -1.064 12.152 18.237 1.00 90.88 169 GLN A C 1
ATOM 1393 O O . GLN A 1 169 ? 0.133 12.344 18.014 1.00 90.88 169 GLN A O 1
ATOM 1398 N N . ILE A 1 170 ? -1.703 11.069 17.780 1.00 88.88 170 ILE A N 1
ATOM 1399 C CA . ILE A 1 170 ? -1.067 10.109 16.865 1.00 88.88 170 ILE A CA 1
ATOM 1400 C C . ILE A 1 170 ? -0.769 10.790 15.528 1.00 88.88 170 ILE A C 1
ATOM 1402 O O . ILE A 1 170 ? 0.358 10.689 15.048 1.00 88.88 170 ILE A O 1
ATOM 1406 N N . ALA A 1 171 ? -1.737 11.518 14.962 1.00 90.06 171 ALA A N 1
ATOM 1407 C CA . ALA A 1 171 ? -1.570 12.247 13.708 1.00 90.06 171 ALA A CA 1
ATOM 1408 C C . ALA A 1 171 ? -0.374 13.210 13.762 1.00 90.06 171 ALA A C 1
ATOM 1410 O O . ALA A 1 171 ? 0.471 13.188 12.870 1.00 90.06 171 ALA A O 1
ATOM 1411 N N . ASP A 1 172 ? -0.253 13.993 14.839 1.00 90.69 172 ASP A N 1
ATOM 1412 C CA . ASP A 1 172 ? 0.877 14.903 15.036 1.00 90.69 172 ASP A CA 1
ATOM 1413 C C . ASP A 1 172 ? 2.212 14.148 15.105 1.00 90.69 172 ASP A C 1
ATOM 1415 O O . ASP A 1 172 ? 3.159 14.509 14.406 1.00 90.69 172 ASP A O 1
ATOM 1419 N N . LYS A 1 173 ? 2.292 13.061 15.885 1.00 87.25 173 LYS A N 1
ATOM 1420 C CA . LYS A 1 173 ? 3.515 12.245 16.011 1.00 87.25 173 LYS A CA 1
ATOM 1421 C C . LYS A 1 173 ? 3.926 11.577 14.699 1.00 87.25 173 LYS A C 1
ATOM 1423 O O . LYS A 1 173 ? 5.120 11.475 14.423 1.00 87.25 173 LYS A O 1
ATOM 1428 N N . CYS A 1 174 ? 2.954 11.135 13.907 1.00 84.19 174 CYS A N 1
ATOM 1429 C CA . CYS A 1 174 ? 3.159 10.493 12.611 1.00 84.19 174 CYS A CA 1
ATOM 1430 C C . CYS A 1 174 ? 3.277 11.495 11.452 1.00 84.19 174 CYS A C 1
ATOM 1432 O O . CYS A 1 174 ? 3.442 11.073 10.308 1.00 84.19 174 CYS A O 1
ATOM 1434 N N . HIS A 1 175 ? 3.221 12.805 11.716 1.00 86.06 175 HIS A N 1
ATOM 1435 C CA . HIS A 1 175 ? 3.335 13.813 10.671 1.00 86.06 175 HIS A CA 1
ATOM 1436 C C . HIS A 1 175 ? 4.677 13.697 9.940 1.00 86.06 175 HIS A C 1
ATOM 1438 O O . HIS A 1 175 ? 5.738 13.545 10.557 1.00 86.06 175 HIS A O 1
ATOM 1444 N N . ILE A 1 176 ? 4.647 13.813 8.612 1.00 82.38 176 ILE A N 1
ATOM 1445 C CA . ILE A 1 176 ? 5.802 13.516 7.760 1.00 82.38 176 ILE A CA 1
ATOM 1446 C C . ILE A 1 176 ? 7.037 14.359 8.100 1.00 82.38 176 ILE A C 1
ATOM 1448 O O . ILE A 1 176 ? 8.155 13.853 8.066 1.00 82.38 176 ILE A O 1
ATOM 1452 N N . ASP A 1 177 ? 6.854 15.615 8.509 1.00 86.75 177 ASP A N 1
ATOM 1453 C CA . ASP A 1 177 ? 7.964 16.486 8.912 1.00 86.75 177 ASP A CA 1
ATOM 1454 C C . ASP A 1 177 ? 8.643 16.032 10.204 1.00 86.75 177 ASP A C 1
ATOM 1456 O O . ASP A 1 177 ? 9.842 16.259 10.383 1.00 86.75 177 ASP A O 1
ATOM 1460 N N . ARG A 1 178 ? 7.896 15.390 11.110 1.00 86.62 178 ARG A N 1
ATOM 1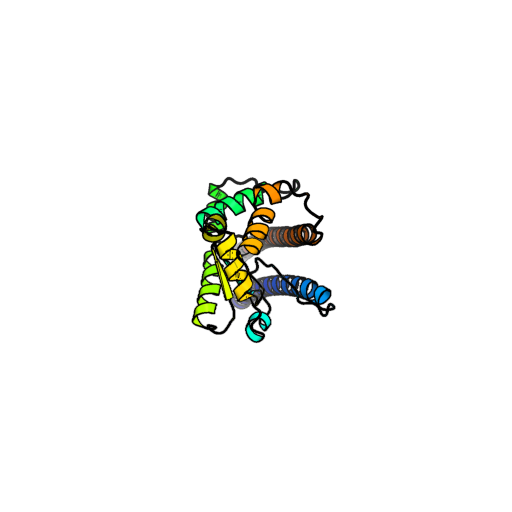461 C CA . ARG A 1 178 ? 8.466 14.782 12.315 1.00 86.62 178 ARG A CA 1
ATOM 1462 C C . ARG A 1 178 ? 9.170 13.482 11.964 1.00 86.62 178 ARG A C 1
ATOM 1464 O O . ARG A 1 178 ? 10.307 13.292 12.384 1.00 86.62 178 ARG A O 1
ATOM 1471 N N . LEU A 1 179 ? 8.543 12.639 11.141 1.00 82.75 179 LEU A N 1
ATOM 1472 C CA . LEU A 1 179 ? 9.121 11.364 10.710 1.00 82.75 179 LEU A CA 1
ATOM 1473 C C . LEU A 1 179 ? 10.424 11.548 9.920 1.00 82.75 179 LEU A C 1
ATOM 1475 O O . LEU A 1 179 ? 11.386 10.837 10.177 1.00 82.75 179 LEU A O 1
ATOM 1479 N N . LYS A 1 180 ? 10.507 12.547 9.031 1.00 81.00 180 LYS A N 1
ATOM 1480 C CA . LYS A 1 180 ? 11.741 12.884 8.293 1.00 81.00 180 LYS A CA 1
ATOM 1481 C C . LYS A 1 180 ? 12.897 13.308 9.206 1.00 81.00 180 LYS A C 1
ATOM 1483 O O . LYS A 1 180 ? 14.054 13.135 8.841 1.00 81.00 180 LYS A O 1
ATOM 1488 N N . LYS A 1 181 ? 12.591 13.909 10.361 1.00 84.50 181 LYS A N 1
ATOM 1489 C CA . LYS A 1 181 ? 13.581 14.372 11.351 1.00 84.50 181 LYS A CA 1
ATOM 1490 C C . LYS A 1 181 ? 13.927 13.301 12.383 1.00 84.50 181 LYS A C 1
ATOM 1492 O O . LYS A 1 181 ? 14.948 13.421 13.059 1.00 84.50 181 LYS A O 1
ATOM 1497 N N . ALA A 1 182 ? 13.073 12.293 12.543 1.00 77.94 182 ALA A N 1
ATOM 1498 C CA . ALA A 1 182 ? 13.321 11.189 13.450 1.00 77.94 182 ALA A CA 1
ATOM 1499 C C . ALA A 1 182 ? 14.542 10.398 12.966 1.00 77.94 182 ALA A C 1
ATOM 1501 O O . ALA A 1 182 ? 14.692 10.123 11.775 1.00 77.94 182 ALA A O 1
ATOM 1502 N N . LYS A 1 183 ? 15.432 10.028 13.894 1.00 61.97 183 LYS A N 1
ATOM 1503 C CA . LYS A 1 183 ? 16.529 9.119 13.558 1.00 61.97 183 LYS A CA 1
ATOM 1504 C C . LYS A 1 183 ? 15.912 7.773 13.175 1.00 61.97 183 LYS A C 1
ATOM 1506 O O . LYS A 1 183 ? 15.114 7.262 13.962 1.00 61.97 183 LYS A O 1
ATOM 1511 N N . PRO A 1 184 ? 16.259 7.194 12.015 1.00 59.50 184 PRO A N 1
ATOM 1512 C CA . PRO A 1 184 ? 15.823 5.848 11.707 1.00 59.50 184 PRO A CA 1
ATOM 1513 C C . PRO A 1 184 ? 16.428 4.912 12.755 1.00 59.50 184 PRO A C 1
ATOM 1515 O O . PRO A 1 184 ? 17.649 4.785 12.859 1.00 59.50 184 PRO A O 1
ATOM 1518 N N . GLU A 1 185 ? 15.572 4.270 13.548 1.00 54.25 185 GLU A N 1
ATOM 1519 C CA . GLU A 1 185 ? 15.945 3.040 14.242 1.00 54.25 185 GLU A CA 1
ATOM 1520 C C . GLU A 1 185 ? 16.509 2.091 13.172 1.00 54.25 185 GLU A C 1
ATOM 1522 O O . GLU A 1 185 ? 15.883 1.955 12.112 1.00 54.25 185 GLU A O 1
ATOM 1527 N N . PRO A 1 186 ? 17.692 1.481 13.370 1.00 46.28 186 PRO A N 1
ATOM 1528 C CA . PRO A 1 186 ? 18.271 0.571 12.396 1.00 46.28 186 PRO A CA 1
ATOM 1529 C C . PRO A 1 186 ? 17.359 -0.647 12.256 1.00 46.28 186 PRO A C 1
ATOM 1531 O O . PRO A 1 186 ? 17.495 -1.652 12.949 1.00 46.28 186 PRO A O 1
ATOM 1534 N N . ASN A 1 187 ? 16.406 -0.557 11.334 1.00 45.16 187 ASN A N 1
ATOM 1535 C CA . ASN A 1 187 ? 15.533 -1.657 11.010 1.00 45.16 187 ASN A CA 1
ATOM 1536 C C . ASN A 1 187 ? 16.343 -2.631 10.148 1.00 45.16 187 ASN A C 1
ATOM 1538 O O . ASN A 1 187 ? 16.433 -2.496 8.924 1.00 45.16 187 ASN A O 1
ATOM 1542 N N . MET A 1 188 ? 16.969 -3.598 10.825 1.00 35.00 188 MET A N 1
ATOM 1543 C CA . MET A 1 188 ? 17.737 -4.696 10.236 1.00 35.00 188 MET A CA 1
ATOM 1544 C C . MET A 1 188 ? 16.988 -5.360 9.068 1.00 35.00 188 MET A C 1
ATOM 1546 O O . MET A 1 188 ? 17.623 -5.808 8.116 1.00 35.00 188 MET A O 1
ATOM 1550 N N . TYR A 1 189 ? 15.651 -5.352 9.095 1.00 42.22 189 TYR A N 1
ATOM 1551 C CA . TYR A 1 189 ? 14.803 -5.943 8.068 1.00 42.22 189 TYR A CA 1
ATOM 1552 C C . TYR A 1 189 ? 14.734 -5.123 6.783 1.00 42.22 189 TYR A C 1
ATOM 1554 O O . TYR A 1 189 ? 14.721 -5.730 5.725 1.00 42.22 189 TYR A O 1
ATOM 1562 N N . VAL A 1 190 ? 14.767 -3.785 6.823 1.00 43.59 190 VAL A N 1
ATOM 1563 C CA . VAL A 1 190 ? 14.824 -2.974 5.588 1.00 43.59 190 VAL A CA 1
ATOM 1564 C C . VAL A 1 190 ? 16.153 -3.212 4.876 1.00 43.59 190 VAL A C 1
ATOM 1566 O O . VAL A 1 190 ? 16.173 -3.459 3.673 1.00 43.59 190 VAL A O 1
ATOM 1569 N N . LYS A 1 191 ? 17.260 -3.255 5.630 1.00 36.69 191 LYS A N 1
ATOM 1570 C CA . LYS A 1 191 ? 18.576 -3.610 5.079 1.00 36.69 191 LYS A CA 1
ATOM 1571 C C . LYS A 1 191 ? 18.601 -5.029 4.517 1.00 36.69 191 LYS A C 1
ATOM 1573 O O . LYS A 1 191 ? 19.075 -5.226 3.405 1.00 36.69 191 LYS A O 1
ATOM 1578 N N . LEU A 1 192 ? 18.094 -6.015 5.258 1.00 37.69 192 LEU A N 1
ATOM 1579 C CA . LEU A 1 192 ? 18.078 -7.410 4.813 1.00 37.69 192 LEU A CA 1
ATOM 1580 C C . LEU A 1 192 ? 17.144 -7.617 3.610 1.00 37.69 192 LEU A C 1
ATOM 1582 O O . LEU A 1 192 ? 17.507 -8.331 2.684 1.00 37.69 192 LEU A O 1
ATOM 1586 N N . TYR A 1 193 ? 15.986 -6.956 3.594 1.00 45.69 193 TYR A N 1
ATOM 1587 C CA . TYR A 1 193 ? 15.014 -6.983 2.504 1.00 45.69 193 TYR A CA 1
ATOM 1588 C C . TYR A 1 193 ? 15.585 -6.396 1.220 1.00 45.69 193 TYR A C 1
ATOM 1590 O O . TYR A 1 193 ? 15.546 -7.066 0.195 1.00 45.69 193 TYR A O 1
ATOM 1598 N N . VAL A 1 194 ? 16.185 -5.201 1.277 1.00 44.38 194 VAL A N 1
ATOM 1599 C CA . VAL A 1 194 ? 16.863 -4.596 0.120 1.00 44.38 194 VAL A CA 1
ATOM 1600 C C . VAL A 1 194 ? 17.982 -5.515 -0.374 1.00 44.38 194 VAL A C 1
ATOM 1602 O O . VAL A 1 194 ? 18.084 -5.766 -1.570 1.00 44.38 194 VAL A O 1
ATOM 1605 N N . ARG A 1 195 ? 18.762 -6.118 0.531 1.00 40.25 195 ARG A N 1
ATOM 1606 C CA . ARG A 1 195 ? 19.854 -7.034 0.164 1.00 40.25 195 ARG A CA 1
ATOM 1607 C C . ARG A 1 195 ? 19.359 -8.313 -0.513 1.00 40.25 195 ARG A C 1
ATOM 1609 O O . ARG A 1 195 ? 19.916 -8.727 -1.523 1.00 40.25 195 ARG A O 1
ATOM 1616 N N . ILE A 1 196 ? 18.301 -8.923 0.018 1.00 45.78 196 ILE A N 1
ATOM 1617 C CA . ILE A 1 196 ? 17.656 -10.106 -0.564 1.00 45.78 196 ILE A CA 1
ATOM 1618 C C . ILE A 1 196 ? 17.040 -9.755 -1.929 1.00 45.78 196 ILE A C 1
ATOM 1620 O O . ILE A 1 196 ? 17.234 -10.484 -2.897 1.00 45.78 196 ILE A O 1
ATOM 1624 N N . HIS A 1 197 ? 16.378 -8.602 -2.036 1.00 49.09 197 HIS A N 1
ATOM 1625 C CA . HIS A 1 197 ? 15.800 -8.093 -3.278 1.00 49.09 197 HIS A CA 1
ATOM 1626 C C . HIS A 1 197 ? 16.847 -7.871 -4.378 1.00 49.09 197 HIS A C 1
ATOM 1628 O O . HIS A 1 197 ? 16.644 -8.256 -5.528 1.00 49.09 197 HIS A O 1
ATOM 1634 N N . MET A 1 198 ? 18.003 -7.320 -4.013 1.00 45.12 198 MET A N 1
ATOM 1635 C CA . MET A 1 198 ? 19.123 -7.086 -4.925 1.00 45.12 198 MET A CA 1
ATOM 1636 C C . MET A 1 198 ? 19.781 -8.388 -5.400 1.00 45.12 198 MET A C 1
ATOM 1638 O O . MET A 1 198 ? 20.163 -8.499 -6.565 1.00 45.12 198 MET A O 1
ATOM 1642 N N . LEU A 1 199 ? 19.839 -9.422 -4.551 1.00 44.34 199 LEU A N 1
ATOM 1643 C CA . LEU A 1 199 ? 20.287 -10.758 -4.967 1.00 44.34 199 LEU A CA 1
ATOM 1644 C C . LEU A 1 199 ? 19.337 -11.381 -6.006 1.00 44.34 199 LEU A C 1
ATOM 1646 O O . LEU A 1 199 ? 19.796 -12.064 -6.926 1.00 44.34 199 LEU A O 1
ATOM 1650 N N . PHE A 1 200 ? 18.033 -11.102 -5.925 1.00 48.09 200 PHE A N 1
ATOM 1651 C CA . PHE A 1 200 ? 17.070 -11.525 -6.947 1.00 48.09 200 PHE A CA 1
ATOM 1652 C C . PHE A 1 200 ? 17.259 -10.779 -8.274 1.00 48.09 200 PHE A C 1
ATOM 1654 O O . PHE A 1 200 ? 17.254 -11.402 -9.334 1.00 48.09 200 PHE A O 1
ATOM 1661 N N . TYR A 1 201 ? 17.522 -9.471 -8.240 1.00 48.66 201 TYR A N 1
ATOM 1662 C CA . TYR A 1 201 ? 17.845 -8.712 -9.452 1.00 48.66 201 TYR A CA 1
ATOM 1663 C C . TYR A 1 201 ? 19.114 -9.222 -10.141 1.00 48.66 201 TYR A C 1
ATOM 1665 O O . TYR A 1 201 ? 19.108 -9.467 -11.349 1.00 48.66 201 TYR A O 1
ATOM 1673 N N . HIS A 1 202 ? 20.185 -9.456 -9.379 1.00 47.91 202 HIS A N 1
ATOM 1674 C CA . HIS A 1 202 ? 21.425 -9.994 -9.934 1.00 47.91 202 HIS A CA 1
ATOM 1675 C C . HIS A 1 202 ? 21.249 -11.394 -10.518 1.00 47.91 202 HIS A C 1
ATOM 1677 O O . HIS A 1 202 ? 21.803 -11.675 -11.576 1.00 47.91 202 HIS A O 1
ATOM 1683 N N . THR A 1 203 ? 20.461 -12.261 -9.880 1.00 44.16 203 THR A N 1
ATOM 1684 C CA . THR A 1 203 ? 20.215 -13.615 -10.400 1.00 44.16 203 THR A CA 1
ATOM 1685 C C . THR A 1 203 ? 19.357 -13.606 -11.662 1.00 44.16 203 THR A C 1
ATOM 1687 O O . THR A 1 203 ? 19.677 -14.334 -12.599 1.00 44.16 203 THR A O 1
ATOM 1690 N N . HIS A 1 204 ? 18.339 -12.744 -11.754 1.00 50.72 204 HIS A N 1
ATOM 1691 C CA . HIS A 1 204 ? 17.538 -12.591 -12.973 1.00 50.72 204 HIS A CA 1
ATOM 1692 C C . HIS A 1 204 ? 18.345 -12.021 -14.147 1.00 50.72 204 HIS A C 1
ATOM 1694 O O . HIS A 1 204 ? 18.244 -12.538 -15.261 1.00 50.72 204 HIS A O 1
ATOM 1700 N N . ILE A 1 205 ? 19.177 -11.003 -13.905 1.00 54.66 205 ILE A N 1
ATOM 1701 C CA . ILE A 1 205 ? 20.058 -10.416 -14.927 1.00 54.66 205 ILE A CA 1
ATOM 1702 C C . ILE A 1 205 ? 21.141 -11.417 -15.346 1.00 54.66 205 ILE A C 1
ATOM 1704 O O . ILE A 1 205 ? 21.402 -11.598 -16.531 1.00 54.66 205 ILE A O 1
ATOM 1708 N N . TYR A 1 206 ? 21.752 -12.117 -14.389 1.00 47.91 206 TYR A N 1
ATOM 1709 C CA . TYR A 1 206 ? 22.755 -13.136 -14.684 1.00 47.91 206 TYR A CA 1
ATOM 1710 C C . TYR A 1 206 ? 22.165 -14.276 -15.517 1.00 47.91 206 TYR A C 1
ATOM 1712 O O . TYR A 1 206 ? 22.773 -14.700 -16.497 1.00 47.91 206 TYR A O 1
ATOM 1720 N N . LEU A 1 207 ? 20.963 -14.742 -15.171 1.00 52.78 207 LEU A N 1
ATOM 1721 C CA . LEU A 1 207 ? 20.294 -15.813 -15.899 1.00 52.78 207 LEU A CA 1
ATOM 1722 C C . LEU A 1 207 ? 19.873 -15.376 -17.308 1.00 52.78 207 LEU A C 1
ATOM 1724 O O . LEU A 1 207 ? 20.035 -16.156 -18.243 1.00 52.78 207 LEU A O 1
ATOM 1728 N N . SER A 1 208 ? 19.388 -14.143 -17.490 1.00 59.88 208 SER A N 1
ATOM 1729 C CA . SER A 1 208 ? 19.014 -13.635 -18.817 1.00 59.88 208 SER A CA 1
ATOM 1730 C C . SER A 1 208 ? 20.233 -13.452 -19.725 1.00 59.88 208 SER A C 1
ATOM 1732 O O . SER A 1 208 ? 20.210 -13.880 -20.882 1.00 59.88 208 SER A O 1
ATOM 1734 N N . ILE A 1 209 ? 21.336 -12.919 -19.188 1.00 60.16 209 ILE A N 1
ATOM 1735 C CA . ILE A 1 209 ? 22.612 -12.802 -19.900 1.00 60.16 209 ILE A CA 1
ATOM 1736 C C . ILE A 1 209 ? 23.144 -14.194 -20.248 1.00 60.16 209 ILE A C 1
ATOM 1738 O O . ILE A 1 209 ? 23.439 -14.456 -21.414 1.00 60.16 209 ILE A O 1
ATOM 1742 N N . TYR A 1 210 ? 23.198 -15.112 -19.280 1.00 62.56 210 TYR A N 1
ATOM 1743 C CA . TYR A 1 210 ? 23.659 -16.484 -19.494 1.00 62.56 210 TYR A CA 1
ATOM 1744 C C . TYR A 1 210 ? 22.850 -17.195 -20.583 1.00 62.56 210 TYR A C 1
ATOM 1746 O O . TYR A 1 210 ? 23.431 -17.786 -21.492 1.00 62.56 210 TYR A O 1
ATOM 1754 N N . LEU A 1 211 ? 21.518 -17.091 -20.543 1.00 63.47 211 LEU A N 1
ATOM 1755 C CA . LEU A 1 211 ? 20.641 -17.728 -21.521 1.00 63.47 211 LEU A CA 1
ATOM 1756 C C . LEU A 1 211 ? 20.806 -17.113 -22.919 1.00 63.47 211 LEU A C 1
ATOM 1758 O O . LEU A 1 211 ? 20.833 -17.849 -23.904 1.00 63.47 211 LEU A O 1
ATOM 1762 N N . SER A 1 212 ? 20.984 -15.791 -23.017 1.00 69.88 212 SER A N 1
ATOM 1763 C CA . SER A 1 212 ? 21.218 -15.107 -24.299 1.00 69.88 212 SER A CA 1
ATOM 1764 C C . SER A 1 212 ? 22.563 -15.488 -24.938 1.00 69.88 212 SER A C 1
ATOM 1766 O O . SER A 1 212 ? 22.637 -15.760 -26.141 1.00 69.88 212 SER A O 1
ATOM 1768 N N . ILE A 1 213 ? 23.622 -15.596 -24.130 1.00 68.19 213 ILE A N 1
ATOM 1769 C CA . ILE A 1 213 ? 24.950 -16.026 -24.578 1.00 68.19 213 ILE A CA 1
ATOM 1770 C C . ILE A 1 213 ? 24.908 -17.502 -24.982 1.00 68.19 213 ILE A C 1
ATOM 1772 O O . ILE A 1 213 ? 25.365 -17.859 -26.065 1.00 68.19 213 ILE A O 1
ATOM 1776 N N . TYR A 1 214 ? 24.306 -18.360 -24.160 1.00 71.12 214 TYR A N 1
ATOM 1777 C CA . TYR A 1 214 ? 24.179 -19.783 -24.462 1.00 71.12 214 TYR A CA 1
ATOM 1778 C C . TYR A 1 214 ? 23.404 -20.022 -25.766 1.00 71.12 214 TYR A C 1
ATOM 1780 O O . TYR A 1 214 ? 23.858 -20.776 -26.627 1.00 71.12 214 TYR A O 1
ATOM 1788 N N . LEU A 1 215 ? 22.270 -19.338 -25.946 1.00 67.62 215 LEU A N 1
ATOM 1789 C CA . LEU A 1 215 ? 21.434 -19.468 -27.136 1.00 67.62 215 LEU A CA 1
ATOM 1790 C C . LEU A 1 215 ? 22.153 -18.966 -28.398 1.00 67.62 215 LEU A C 1
ATOM 1792 O O . LEU A 1 215 ? 22.118 -19.639 -29.426 1.00 67.62 215 LEU A O 1
ATOM 1796 N N . SER A 1 216 ? 22.855 -17.831 -28.324 1.00 76.19 216 SER A N 1
ATOM 1797 C CA . SER A 1 216 ? 23.609 -17.297 -29.469 1.00 76.19 216 SER A CA 1
ATOM 1798 C C . SER A 1 216 ? 24.772 -18.205 -29.889 1.00 76.19 216 SER A C 1
ATOM 1800 O O . SER A 1 216 ? 24.943 -18.482 -31.080 1.00 76.19 216 SER A O 1
ATOM 1802 N N . ILE A 1 217 ? 25.522 -18.754 -28.927 1.00 74.56 217 ILE A N 1
ATOM 1803 C CA . ILE A 1 217 ? 26.587 -19.729 -29.196 1.00 74.56 217 ILE A CA 1
ATOM 1804 C C . ILE A 1 217 ? 25.995 -20.999 -29.816 1.00 74.56 217 ILE A C 1
ATOM 1806 O O . ILE A 1 217 ? 26.482 -21.461 -30.847 1.00 74.56 217 ILE A O 1
ATOM 1810 N N . TYR A 1 218 ? 24.909 -21.529 -29.253 1.00 73.56 218 TYR A N 1
ATOM 1811 C CA . TYR A 1 218 ? 24.257 -22.729 -29.772 1.00 73.56 218 TYR A CA 1
ATOM 1812 C C . TYR A 1 218 ? 23.778 -22.559 -31.223 1.00 73.56 218 TYR A C 1
ATOM 1814 O O . TYR A 1 218 ? 24.076 -23.408 -32.066 1.00 73.56 218 TYR A O 1
ATOM 1822 N N . LEU A 1 219 ? 23.095 -21.451 -31.542 1.00 73.19 219 LEU A N 1
ATOM 1823 C CA . LEU A 1 219 ? 22.626 -21.175 -32.905 1.00 73.19 219 LEU A CA 1
ATOM 1824 C C . LEU A 1 219 ? 23.791 -21.043 -33.894 1.00 73.19 219 LEU A C 1
ATOM 1826 O O . LEU A 1 219 ? 23.718 -21.589 -34.994 1.00 73.19 219 LEU A O 1
ATOM 1830 N N . SER A 1 220 ? 24.875 -20.364 -33.509 1.00 78.12 220 SER A N 1
ATOM 1831 C CA . SER A 1 220 ? 26.039 -20.184 -34.391 1.00 78.12 220 SER A CA 1
ATOM 1832 C C . SER A 1 220 ? 26.753 -21.506 -34.709 1.00 78.12 220 SER A C 1
ATOM 1834 O O . SER A 1 220 ? 27.076 -21.783 -35.868 1.00 78.12 220 SER A O 1
ATOM 1836 N N . ILE A 1 221 ? 26.935 -22.374 -33.710 1.00 76.06 221 ILE A N 1
ATOM 1837 C CA . ILE A 1 221 ? 27.539 -23.699 -33.895 1.00 76.06 221 ILE A CA 1
ATOM 1838 C C . ILE A 1 221 ? 26.611 -24.598 -34.721 1.00 76.06 221 ILE A C 1
ATOM 1840 O O . ILE A 1 221 ? 27.062 -25.240 -35.666 1.00 76.06 221 ILE A O 1
ATOM 1844 N N . SER A 1 222 ? 25.311 -24.612 -34.422 1.00 75.06 222 SER A N 1
ATOM 1845 C CA . SER A 1 222 ? 24.334 -25.409 -35.173 1.00 75.06 222 SER A CA 1
ATOM 1846 C C . SER A 1 222 ? 24.276 -25.006 -36.652 1.00 75.06 222 SER A C 1
ATOM 1848 O O . SER A 1 222 ? 24.299 -25.871 -37.529 1.00 75.06 222 SER A O 1
ATOM 1850 N N . PHE A 1 223 ? 24.286 -23.701 -36.940 1.00 76.31 223 PHE A N 1
ATOM 1851 C CA . PHE A 1 223 ? 24.283 -23.173 -38.304 1.00 76.31 223 PHE A CA 1
ATOM 1852 C C . PHE A 1 223 ? 25.585 -23.474 -39.059 1.00 76.31 223 PHE A C 1
ATOM 1854 O O . PHE A 1 223 ? 25.554 -23.872 -40.220 1.00 76.31 223 PHE A O 1
ATOM 1861 N N . SER A 1 224 ? 26.743 -23.334 -38.409 1.00 77.38 224 SER A N 1
ATOM 1862 C CA . SER A 1 224 ? 28.027 -23.673 -39.043 1.00 77.38 224 SER A CA 1
ATOM 1863 C C . SER A 1 224 ? 28.151 -25.171 -39.356 1.00 77.38 224 SER A C 1
ATOM 1865 O O . SER A 1 224 ? 28.604 -25.547 -40.441 1.00 77.38 224 SER A O 1
ATOM 1867 N N . LEU A 1 225 ? 27.694 -26.043 -38.452 1.00 75.81 225 LEU A N 1
ATOM 1868 C CA . LEU A 1 225 ? 27.654 -27.491 -38.673 1.00 75.81 225 LEU A CA 1
ATOM 1869 C C . LEU A 1 225 ? 26.667 -27.880 -39.779 1.00 75.81 225 LEU A C 1
ATOM 1871 O O . LEU A 1 225 ? 26.986 -28.730 -40.607 1.00 75.81 225 LEU A O 1
ATOM 1875 N N . SER A 1 226 ? 25.492 -27.248 -39.843 1.00 77.94 226 SER A N 1
ATOM 1876 C CA . SER A 1 226 ? 24.529 -27.526 -40.914 1.00 77.94 226 SER A CA 1
ATOM 1877 C C . SER A 1 226 ? 25.045 -27.071 -42.283 1.00 77.94 226 SER A C 1
ATOM 1879 O O . SER A 1 226 ? 24.918 -27.812 -43.259 1.00 77.94 226 SER A O 1
ATOM 1881 N N . LEU A 1 227 ? 25.696 -25.906 -42.356 1.00 79.06 227 LEU A N 1
ATOM 1882 C CA . LEU A 1 227 ? 26.278 -25.380 -43.589 1.00 79.06 227 LEU A CA 1
ATOM 1883 C C . LEU A 1 227 ? 27.451 -26.243 -44.075 1.00 79.06 227 LEU A C 1
ATOM 1885 O O . LEU A 1 227 ? 27.504 -26.604 -45.248 1.00 79.06 227 LEU A O 1
ATOM 1889 N N . SER A 1 228 ? 28.365 -26.613 -43.175 1.00 79.44 228 SER A N 1
ATOM 1890 C CA . SER A 1 228 ? 29.499 -27.492 -43.500 1.00 79.44 228 SER A CA 1
ATOM 1891 C C . SER A 1 228 ? 29.049 -28.879 -43.953 1.00 79.44 228 SER A C 1
ATOM 1893 O O . SER A 1 228 ? 29.573 -29.387 -44.944 1.00 79.44 228 SER A O 1
ATOM 1895 N N . LEU A 1 229 ? 28.041 -29.465 -43.301 1.00 77.19 229 LEU A N 1
ATOM 1896 C CA . LEU A 1 229 ? 27.472 -30.746 -43.715 1.00 77.19 229 LEU A CA 1
ATOM 1897 C C . LEU A 1 229 ? 26.784 -30.641 -45.084 1.00 77.19 229 LEU A C 1
ATOM 1899 O O . LEU A 1 229 ? 26.952 -31.522 -45.922 1.00 77.19 229 LEU A O 1
ATOM 1903 N N . SER A 1 230 ? 26.059 -29.548 -45.334 1.00 78.81 230 SER A N 1
ATOM 1904 C CA . SER A 1 230 ? 25.416 -29.274 -46.624 1.00 78.81 230 SER A CA 1
ATOM 1905 C C . SER A 1 230 ? 26.439 -29.157 -47.761 1.00 78.81 230 SER A C 1
ATOM 1907 O O . SER A 1 230 ? 26.297 -29.811 -48.793 1.00 78.81 230 SER A O 1
ATOM 1909 N N . ILE A 1 231 ? 27.522 -28.400 -47.548 1.00 81.81 231 ILE A N 1
ATOM 1910 C CA . ILE A 1 231 ? 28.622 -28.250 -48.515 1.00 81.81 231 ILE A CA 1
ATOM 1911 C C . ILE A 1 231 ? 29.338 -29.587 -48.744 1.00 81.81 231 ILE A C 1
ATOM 1913 O O . ILE A 1 231 ? 29.618 -29.944 -49.886 1.00 81.81 231 ILE A O 1
ATOM 1917 N N . TYR A 1 232 ? 29.609 -30.346 -47.678 1.00 81.25 232 TYR A N 1
ATOM 1918 C CA . TYR A 1 232 ? 30.244 -31.660 -47.774 1.00 81.25 232 TYR A CA 1
ATOM 1919 C C . TYR A 1 232 ? 29.409 -32.640 -48.609 1.00 81.25 232 TYR A C 1
ATOM 1921 O O . TYR A 1 232 ? 29.937 -33.296 -49.503 1.00 81.25 232 TYR A O 1
ATOM 1929 N N . ILE A 1 233 ? 28.097 -32.700 -48.359 1.00 78.44 233 ILE A N 1
ATOM 1930 C CA . ILE A 1 233 ? 27.169 -33.533 -49.132 1.00 78.44 233 ILE A CA 1
ATOM 1931 C C . ILE A 1 233 ? 27.117 -33.073 -50.595 1.00 78.44 233 ILE A C 1
ATOM 1933 O O . ILE A 1 233 ? 27.135 -33.914 -51.488 1.00 78.44 233 ILE A O 1
ATOM 1937 N N . TYR A 1 234 ? 27.095 -31.761 -50.850 1.00 80.62 234 TYR A N 1
ATOM 1938 C CA . TYR A 1 234 ? 27.077 -31.212 -52.207 1.00 80.62 234 TYR A CA 1
ATOM 1939 C C . TYR A 1 234 ? 28.314 -31.626 -53.017 1.00 80.62 234 TYR A C 1
ATOM 1941 O O . TYR A 1 234 ? 28.154 -32.137 -54.117 1.00 80.62 234 TYR A O 1
ATOM 1949 N N . ILE A 1 235 ? 29.519 -31.486 -52.450 1.00 84.00 235 ILE A N 1
ATOM 1950 C CA . ILE A 1 235 ? 30.790 -31.876 -53.095 1.00 84.00 235 ILE A CA 1
ATOM 1951 C C . ILE A 1 235 ? 30.894 -33.395 -53.304 1.00 84.00 235 ILE A C 1
ATOM 1953 O O . ILE A 1 235 ? 31.571 -33.856 -54.214 1.00 84.00 235 ILE A O 1
ATOM 1957 N N . TYR A 1 236 ? 30.285 -34.199 -52.430 1.00 74.38 236 TYR A N 1
ATOM 1958 C CA . TYR A 1 236 ? 30.363 -35.656 -52.544 1.00 74.38 236 TYR A CA 1
ATOM 1959 C C . TYR A 1 236 ? 29.364 -36.230 -53.561 1.00 74.38 236 TYR A C 1
ATOM 1961 O O . TYR A 1 236 ? 29.600 -37.299 -54.120 1.00 74.38 236 TYR A O 1
ATOM 1969 N N . ILE A 1 237 ? 28.234 -35.549 -53.777 1.00 78.56 237 ILE A N 1
ATOM 1970 C CA . ILE A 1 237 ? 27.174 -35.993 -54.693 1.00 78.56 237 ILE A CA 1
ATOM 1971 C C . ILE A 1 237 ? 27.371 -35.452 -56.121 1.00 78.56 237 ILE A C 1
ATOM 1973 O O . ILE A 1 237 ? 26.954 -36.130 -57.062 1.00 78.56 237 ILE A O 1
ATOM 1977 N N . TYR A 1 238 ? 27.990 -34.279 -56.292 1.00 70.62 238 TYR A N 1
ATOM 1978 C CA . TYR A 1 238 ? 28.195 -33.604 -57.583 1.00 70.62 238 TYR A CA 1
ATOM 1979 C C . TYR A 1 238 ? 29.670 -33.313 -57.848 1.00 70.62 238 TYR A C 1
ATOM 1981 O O . TYR A 1 238 ? 30.092 -33.518 -59.009 1.00 70.62 238 TYR A O 1
#

Sequence (238 aa):
MLLKHEYLSIYLSIAFNSLSLAFCSLSIYLSIYRILHDNFVSNEARVLNTHLPLRMLPTEILDKKIKTVLIARNLKDVAVSLYCHLKMLDEETPYEGTFSSFLDIFLDGNLSYGSWFNYMLEWQNVFDNHPDWPVHIVLYEDLIEDPAREIQKLANFLGKYSDKDFCSQIADKCHIDRLKKAKPEPNMYVKLYVRIHMLFYHTHIYLSIYLSIYLSIYLSISFSLSLSLSIYIYIYIY

Organism: Acanthosepion pharaonis (NCBI:txid158019)